Protein AF-A0A7K2Q9E9-F1 (afdb_monomer_lite)

Structure (mmCIF, N/CA/C/O backbone):
data_AF-A0A7K2Q9E9-F1
#
_entry.id   AF-A0A7K2Q9E9-F1
#
loop_
_atom_site.group_PDB
_atom_site.id
_atom_site.type_symbol
_atom_site.label_atom_id
_atom_site.label_alt_id
_atom_site.label_comp_id
_atom_site.label_asym_id
_atom_site.label_entity_id
_atom_site.label_seq_id
_atom_site.pdbx_PDB_ins_code
_atom_site.Cartn_x
_atom_site.Cartn_y
_atom_site.Cartn_z
_atom_site.occupancy
_atom_site.B_iso_or_equiv
_atom_site.auth_seq_id
_atom_site.auth_comp_id
_atom_site.auth_asym_id
_atom_site.auth_atom_id
_atom_site.pdbx_PDB_model_num
ATOM 1 N N . MET A 1 1 ? 89.397 -28.569 -32.540 1.00 44.81 1 MET A N 1
ATOM 2 C CA . MET A 1 1 ? 88.137 -28.263 -33.259 1.00 44.81 1 MET A CA 1
ATOM 3 C C . MET A 1 1 ? 86.990 -28.626 -32.315 1.00 44.81 1 MET A C 1
ATOM 5 O O . MET A 1 1 ? 86.752 -29.803 -32.129 1.00 44.81 1 MET A O 1
ATOM 9 N N . ARG A 1 2 ? 86.557 -27.768 -31.380 1.00 40.59 2 ARG A N 1
ATOM 10 C CA . ARG A 1 2 ? 85.571 -26.664 -31.496 1.00 40.59 2 ARG A CA 1
ATOM 11 C C . ARG A 1 2 ? 84.285 -27.026 -32.270 1.00 40.59 2 ARG A C 1
ATOM 13 O O . ARG A 1 2 ? 84.268 -26.894 -33.481 1.00 40.59 2 ARG A O 1
ATOM 20 N N . GLY A 1 3 ? 83.272 -27.465 -31.508 1.00 40.75 3 GLY A N 1
ATOM 21 C CA . GLY A 1 3 ? 81.881 -26.973 -31.436 1.00 40.75 3 GLY A CA 1
ATOM 22 C C . GLY A 1 3 ? 80.995 -26.905 -32.685 1.00 40.75 3 GLY A C 1
ATOM 23 O O . GLY A 1 3 ? 81.291 -26.163 -33.610 1.00 40.75 3 GLY A O 1
ATOM 24 N N . THR A 1 4 ? 79.824 -27.548 -32.617 1.00 52.16 4 THR A N 1
ATOM 25 C CA . THR A 1 4 ? 78.494 -26.895 -32.705 1.00 52.16 4 THR A CA 1
ATOM 26 C C . THR A 1 4 ? 77.374 -27.913 -32.399 1.00 52.16 4 THR A C 1
ATOM 28 O O . THR A 1 4 ? 77.350 -28.979 -33.009 1.00 52.16 4 THR A O 1
ATOM 31 N N . PRO A 1 5 ? 76.447 -27.622 -31.465 1.00 51.19 5 PRO A N 1
ATOM 32 C CA . PRO A 1 5 ? 75.166 -28.312 -31.347 1.00 51.19 5 PRO A CA 1
ATOM 33 C C . PRO A 1 5 ? 74.139 -27.692 -32.309 1.00 51.19 5 PRO A C 1
ATOM 35 O O . PRO A 1 5 ? 74.105 -26.475 -32.497 1.00 51.19 5 PRO A O 1
ATOM 38 N N . GLY A 1 6 ? 73.310 -28.539 -32.924 1.00 45.56 6 GLY A N 1
ATOM 39 C CA . GLY A 1 6 ? 72.207 -28.123 -33.790 1.00 45.56 6 GLY A CA 1
ATOM 40 C C . GLY A 1 6 ? 71.171 -27.298 -33.024 1.00 45.56 6 GLY A C 1
ATOM 41 O O . GLY A 1 6 ? 70.767 -27.667 -31.925 1.00 45.56 6 GLY A O 1
ATOM 42 N N . SER A 1 7 ? 70.781 -26.164 -33.607 1.00 51.31 7 SER A N 1
ATOM 43 C CA . SER A 1 7 ? 69.784 -25.235 -33.071 1.00 51.31 7 SER A CA 1
ATOM 44 C C . SER A 1 7 ? 68.373 -25.826 -33.115 1.00 51.31 7 SER A C 1
ATOM 46 O O . SER A 1 7 ? 67.889 -26.216 -34.176 1.00 51.31 7 SER A O 1
ATOM 48 N N . GLU A 1 8 ? 67.712 -25.839 -31.961 1.00 53.09 8 GLU A N 1
ATOM 49 C CA . GLU A 1 8 ? 66.264 -25.999 -31.807 1.00 53.09 8 GLU A CA 1
ATOM 50 C C . GLU A 1 8 ? 65.562 -24.721 -32.319 1.00 53.09 8 GLU A C 1
ATOM 52 O O . GLU A 1 8 ? 66.052 -23.616 -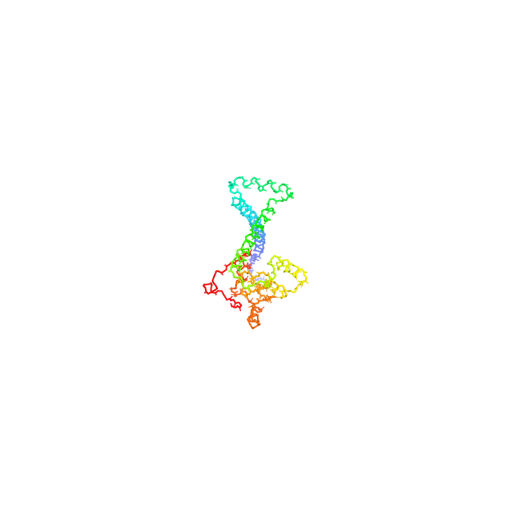32.054 1.00 53.09 8 GLU A O 1
ATOM 57 N N . PRO A 1 9 ? 64.450 -24.811 -33.073 1.00 58.22 9 PRO A N 1
ATOM 58 C CA . PRO A 1 9 ? 63.719 -23.625 -33.503 1.00 58.22 9 PRO A CA 1
ATOM 59 C C . PRO A 1 9 ? 63.056 -22.933 -32.296 1.00 58.22 9 PRO A C 1
ATOM 61 O O . PRO A 1 9 ? 62.617 -23.608 -31.360 1.00 58.22 9 PRO A O 1
ATOM 64 N N . PRO A 1 10 ? 62.934 -21.593 -32.294 1.00 51.50 10 PRO A N 1
ATOM 65 C CA . PRO A 1 10 ? 62.253 -20.889 -31.220 1.00 51.50 10 PRO A CA 1
ATOM 66 C C . PRO A 1 10 ? 60.770 -21.265 -31.220 1.00 51.50 10 PRO A C 1
ATOM 68 O O . PRO A 1 10 ? 60.072 -21.111 -32.224 1.00 51.50 10 PRO A O 1
ATOM 71 N N . ARG A 1 11 ? 60.269 -21.721 -30.068 1.00 50.94 11 ARG A N 1
ATOM 72 C CA . ARG A 1 11 ? 58.829 -21.774 -29.815 1.00 50.94 11 ARG A CA 1
ATOM 73 C C . ARG A 1 11 ? 58.306 -20.344 -29.890 1.00 50.94 11 ARG A C 1
ATOM 75 O O . ARG A 1 11 ? 58.610 -19.522 -29.028 1.00 50.94 11 ARG A O 1
ATOM 82 N N . THR A 1 12 ? 57.541 -20.041 -30.930 1.00 48.88 12 THR A N 1
ATOM 83 C CA . THR A 1 12 ? 56.730 -18.829 -30.990 1.00 48.88 12 THR A CA 1
ATOM 84 C C . THR A 1 12 ? 55.701 -18.906 -29.866 1.00 48.88 12 THR A C 1
ATOM 86 O O . THR A 1 12 ? 54.676 -19.572 -29.991 1.00 48.88 12 THR A O 1
ATOM 89 N N . SER A 1 13 ? 55.980 -18.240 -28.748 1.00 56.94 13 SER A N 1
ATOM 90 C CA . SER A 1 13 ? 54.958 -17.889 -27.768 1.00 56.94 13 SER A CA 1
ATOM 91 C C . SER A 1 13 ? 54.007 -16.895 -28.431 1.00 56.94 13 SER A C 1
ATOM 93 O O . SER A 1 13 ? 54.300 -15.704 -28.512 1.00 56.94 13 SER A O 1
ATOM 95 N N . ALA A 1 14 ? 52.891 -17.390 -28.965 1.00 52.91 14 ALA A N 1
ATOM 96 C CA . ALA A 1 14 ? 51.769 -16.543 -29.343 1.00 52.91 14 ALA A CA 1
ATOM 97 C C . ALA A 1 14 ? 51.165 -15.915 -28.067 1.00 52.91 14 ALA A C 1
ATOM 99 O O . ALA A 1 14 ? 51.086 -16.593 -27.038 1.00 52.91 14 ALA A O 1
ATOM 100 N N . PRO A 1 15 ? 50.774 -14.631 -28.094 1.00 49.03 15 PRO A N 1
ATOM 101 C CA . PRO A 1 15 ? 50.322 -13.916 -26.909 1.00 49.03 15 PRO A CA 1
ATOM 102 C C . PRO A 1 15 ? 48.985 -14.485 -26.425 1.00 49.03 15 PRO A C 1
ATOM 104 O O . PRO A 1 15 ? 47.971 -14.418 -27.115 1.00 49.03 15 PRO A O 1
ATOM 107 N N . VAL A 1 16 ? 48.988 -15.042 -25.217 1.00 52.69 16 VAL A N 1
ATOM 108 C CA . VAL A 1 16 ? 47.781 -15.446 -24.495 1.00 52.69 16 VAL A CA 1
ATOM 109 C C . VAL A 1 16 ? 47.204 -14.204 -23.804 1.00 52.69 16 VAL A C 1
ATOM 111 O O . VAL A 1 16 ? 47.808 -13.648 -22.893 1.00 52.69 16 VAL A O 1
ATOM 114 N N . THR A 1 17 ? 46.024 -13.792 -24.274 1.00 55.12 17 THR A N 1
ATOM 115 C CA . THR A 1 17 ? 44.940 -13.172 -23.489 1.00 55.12 17 THR A CA 1
ATOM 116 C C . THR A 1 17 ? 45.196 -11.798 -22.854 1.00 55.12 17 THR A C 1
ATOM 118 O O . THR A 1 17 ? 45.220 -11.649 -21.638 1.00 55.12 17 THR A O 1
ATOM 121 N N . THR A 1 18 ? 45.242 -10.746 -23.673 1.00 50.41 18 THR A N 1
ATOM 122 C CA . THR A 1 18 ? 44.902 -9.369 -23.238 1.00 50.41 18 THR A CA 1
ATOM 123 C C . THR A 1 18 ? 43.648 -8.811 -23.921 1.00 50.41 18 THR A C 1
ATOM 125 O O . THR A 1 18 ? 43.046 -7.871 -23.409 1.00 50.41 18 THR A O 1
ATOM 128 N N . ALA A 1 19 ? 43.192 -9.424 -25.022 1.00 51.34 19 ALA A N 1
ATOM 129 C CA . ALA A 1 19 ? 41.977 -9.024 -25.742 1.00 51.34 19 ALA A CA 1
ATOM 130 C C . ALA A 1 19 ? 40.688 -9.210 -24.912 1.00 51.34 19 ALA A C 1
ATOM 132 O O . ALA A 1 19 ? 39.808 -8.353 -24.938 1.00 51.34 19 ALA A O 1
ATOM 133 N N . SER A 1 20 ? 40.619 -10.268 -24.095 1.00 61.16 20 SER A N 1
ATOM 134 C CA . SER A 1 20 ? 39.430 -10.604 -23.296 1.00 61.16 20 SER A CA 1
ATOM 135 C C . SER A 1 20 ? 39.061 -9.520 -22.274 1.00 61.16 20 SER A C 1
ATOM 137 O O . SER A 1 20 ? 37.886 -9.205 -22.120 1.00 61.16 20 SER A O 1
ATOM 139 N N . SER A 1 21 ? 40.038 -8.883 -21.622 1.00 61.97 21 SER A N 1
ATOM 140 C CA . SER A 1 21 ? 39.756 -7.834 -20.631 1.00 61.97 21 SER A CA 1
ATOM 141 C C . SER A 1 21 ? 39.212 -6.548 -21.268 1.00 61.97 21 SER A C 1
ATOM 143 O O . SER A 1 21 ? 38.400 -5.856 -20.656 1.00 61.97 21 SER A O 1
ATOM 145 N N . GLY A 1 22 ? 39.624 -6.235 -22.503 1.00 71.38 22 GLY A N 1
ATOM 146 C CA . GLY A 1 22 ? 39.114 -5.090 -23.265 1.00 71.38 22 GLY A CA 1
ATOM 147 C C . GLY A 1 22 ? 37.697 -5.317 -23.797 1.00 71.38 22 GLY A C 1
ATOM 148 O O . GLY A 1 22 ? 36.851 -4.432 -23.689 1.00 71.38 22 GLY A O 1
ATOM 149 N N . GLU A 1 23 ? 37.408 -6.520 -24.298 1.00 74.12 23 GLU A N 1
ATOM 150 C CA . GLU A 1 23 ? 36.063 -6.927 -24.733 1.00 74.12 23 GLU A CA 1
ATOM 151 C C . GLU A 1 23 ? 35.067 -6.942 -23.565 1.00 74.12 23 GLU A C 1
ATOM 153 O O . GLU A 1 23 ? 33.956 -6.424 -23.686 1.00 74.12 23 GLU A O 1
ATOM 158 N N . VAL A 1 24 ? 35.490 -7.450 -22.401 1.00 80.19 24 VAL A N 1
ATOM 159 C CA . VAL A 1 24 ? 34.695 -7.414 -21.164 1.00 80.19 24 VAL A CA 1
ATOM 160 C C . VAL A 1 24 ? 34.451 -5.972 -20.702 1.00 80.19 24 VAL A C 1
ATOM 162 O O . VAL A 1 24 ? 33.340 -5.653 -20.285 1.00 80.19 24 VAL A O 1
ATOM 165 N N . GLY A 1 25 ? 35.435 -5.074 -20.831 1.00 83.69 25 GLY A N 1
ATOM 166 C CA . GLY A 1 25 ? 35.275 -3.651 -20.508 1.00 83.69 25 GLY A CA 1
ATOM 167 C C . GLY A 1 25 ? 34.282 -2.917 -21.420 1.00 83.69 25 GLY A C 1
ATOM 168 O O . GLY A 1 25 ? 33.454 -2.143 -20.938 1.00 83.69 25 GLY A O 1
ATOM 169 N N . LEU A 1 26 ? 34.306 -3.194 -22.727 1.00 88.81 26 LEU A N 1
ATOM 170 C CA . LEU A 1 26 ? 33.348 -2.631 -23.689 1.00 88.81 26 LEU A CA 1
ATOM 171 C C . LEU A 1 26 ? 31.929 -3.167 -23.469 1.00 88.81 26 LEU A C 1
ATOM 173 O O . LEU A 1 26 ? 30.958 -2.408 -23.561 1.00 88.81 26 LEU A O 1
ATOM 177 N N . LEU A 1 27 ? 31.800 -4.457 -23.142 1.00 86.44 27 LEU A N 1
ATOM 178 C CA . LEU A 1 27 ? 30.515 -5.051 -22.792 1.00 86.44 27 LEU A CA 1
ATOM 179 C C . LEU A 1 27 ? 29.969 -4.455 -21.492 1.00 86.44 27 LEU A C 1
ATOM 181 O O . LEU A 1 27 ? 28.806 -4.070 -21.463 1.00 86.44 27 LEU A O 1
ATOM 185 N N . ALA A 1 28 ? 30.796 -4.306 -20.453 1.00 85.44 28 ALA A N 1
ATOM 186 C CA . ALA A 1 28 ? 30.393 -3.680 -19.194 1.00 85.44 28 ALA A CA 1
ATOM 187 C C . ALA A 1 28 ? 29.904 -2.236 -19.402 1.00 85.44 28 ALA A C 1
ATOM 189 O O . ALA A 1 28 ? 28.835 -1.876 -18.913 1.00 85.44 28 ALA A O 1
ATOM 190 N N . ALA A 1 29 ? 30.619 -1.438 -20.202 1.00 87.81 29 ALA A N 1
ATOM 191 C CA . ALA A 1 29 ? 30.196 -0.080 -20.553 1.00 87.81 29 ALA A CA 1
ATOM 192 C C . ALA A 1 29 ? 28.878 -0.061 -21.350 1.00 87.81 29 ALA A C 1
ATOM 194 O O . ALA A 1 29 ? 28.027 0.805 -21.145 1.00 87.81 29 ALA A O 1
ATOM 195 N N . THR A 1 30 ? 28.685 -1.034 -22.244 1.00 91.81 30 THR A N 1
ATOM 196 C CA . THR A 1 30 ? 27.447 -1.173 -23.023 1.00 91.81 30 THR A CA 1
ATOM 197 C C . THR A 1 30 ? 26.271 -1.589 -22.142 1.00 91.81 30 THR A C 1
ATOM 199 O O . THR A 1 30 ? 25.187 -1.029 -22.279 1.00 91.81 30 THR A O 1
ATOM 202 N N . VAL A 1 31 ? 26.477 -2.537 -21.224 1.00 94.81 31 VAL A N 1
ATOM 203 C CA . VAL A 1 31 ? 25.462 -2.976 -20.258 1.00 94.81 31 VAL A CA 1
ATOM 204 C C . VAL A 1 31 ? 25.060 -1.822 -19.350 1.00 94.81 31 VAL A C 1
ATOM 206 O O . VAL A 1 31 ? 23.869 -1.619 -19.153 1.00 94.81 31 VAL A O 1
ATOM 209 N N . GLU A 1 32 ? 26.014 -1.037 -18.849 1.00 87.25 32 GLU A N 1
ATOM 210 C CA . GLU A 1 32 ? 25.706 0.111 -17.992 1.00 87.25 32 GLU A CA 1
ATOM 211 C C . GLU A 1 32 ? 24.864 1.159 -18.729 1.00 87.25 32 GLU A C 1
ATOM 213 O O . GLU A 1 32 ? 23.848 1.625 -18.214 1.00 87.25 32 GLU A O 1
ATOM 218 N N . ARG A 1 33 ? 25.209 1.454 -19.989 1.00 92.25 33 ARG A N 1
ATOM 219 C CA . ARG A 1 33 ? 24.389 2.323 -20.839 1.00 92.25 33 ARG A CA 1
ATOM 220 C C . ARG A 1 33 ? 22.978 1.761 -21.035 1.00 92.25 33 ARG A C 1
ATOM 222 O O . ARG A 1 33 ? 22.015 2.495 -20.852 1.00 92.25 33 ARG A O 1
ATOM 229 N N . LEU A 1 34 ? 22.846 0.476 -21.368 1.00 93.75 34 LEU A N 1
ATOM 230 C CA . LEU A 1 34 ? 21.537 -0.157 -21.564 1.00 93.75 34 LEU A CA 1
ATOM 231 C C . LEU A 1 34 ? 20.706 -0.187 -20.276 1.00 93.75 34 LEU A C 1
ATOM 233 O O . LEU A 1 34 ? 19.494 -0.007 -20.335 1.00 93.75 34 LEU A O 1
ATOM 237 N N . ARG A 1 35 ? 21.331 -0.384 -19.106 1.00 82.00 35 ARG A N 1
ATOM 238 C CA . ARG A 1 35 ? 20.635 -0.293 -17.812 1.00 82.00 35 ARG A CA 1
ATOM 239 C C . ARG A 1 35 ? 20.102 1.113 -17.575 1.00 82.00 35 ARG A C 1
ATOM 241 O O . ARG A 1 35 ? 18.963 1.247 -17.142 1.00 82.00 35 ARG A O 1
ATOM 248 N N . LYS A 1 36 ? 20.898 2.138 -17.887 1.00 86.69 36 LYS A N 1
ATOM 249 C CA . LYS A 1 36 ? 20.470 3.535 -17.787 1.00 86.69 36 LYS A CA 1
ATOM 250 C C . LYS A 1 36 ? 19.301 3.837 -18.730 1.00 86.69 36 LYS A C 1
ATOM 252 O O . LYS A 1 36 ? 18.290 4.358 -18.280 1.00 86.69 36 LYS A O 1
ATOM 257 N N . GLU A 1 37 ? 19.405 3.450 -19.999 1.00 90.94 37 GLU A N 1
ATOM 258 C CA . GLU A 1 37 ? 18.332 3.635 -20.989 1.00 90.94 37 GLU A CA 1
ATOM 259 C C . GLU A 1 37 ? 17.045 2.895 -20.585 1.00 90.94 37 GLU A C 1
ATOM 261 O O . GLU A 1 37 ? 15.945 3.428 -20.727 1.00 90.94 37 GLU A O 1
ATOM 266 N N . ALA A 1 38 ? 17.168 1.683 -20.032 1.00 87.56 38 ALA A N 1
ATOM 267 C CA . ALA A 1 38 ? 16.028 0.923 -19.528 1.00 87.56 38 ALA A CA 1
ATOM 268 C C . ALA A 1 38 ? 15.361 1.604 -18.323 1.00 87.56 38 ALA A C 1
ATOM 270 O O . ALA A 1 38 ? 14.134 1.623 -18.243 1.00 87.56 38 ALA A O 1
ATOM 271 N N . LEU A 1 39 ? 16.148 2.182 -17.409 1.00 76.94 39 LEU A N 1
ATOM 272 C CA . LEU A 1 39 ? 15.621 2.914 -16.258 1.00 76.94 39 LEU A CA 1
ATOM 273 C C . LEU A 1 39 ? 14.865 4.174 -16.701 1.00 76.94 39 LEU A C 1
ATOM 275 O O . LEU A 1 39 ? 13.730 4.375 -16.285 1.00 76.94 39 LEU A O 1
ATOM 279 N N . GLU A 1 40 ? 15.442 4.962 -17.609 1.00 84.31 40 GLU A N 1
ATOM 280 C CA . GLU A 1 40 ? 14.797 6.162 -18.163 1.00 84.31 40 GLU A CA 1
ATOM 281 C C . GLU A 1 40 ? 13.485 5.818 -18.893 1.00 84.31 40 GLU A C 1
ATOM 283 O O . GLU A 1 40 ? 12.469 6.503 -18.745 1.00 84.31 40 GLU A O 1
ATOM 288 N N . ALA A 1 41 ? 13.475 4.723 -19.661 1.00 81.94 41 ALA A N 1
ATOM 289 C CA . ALA A 1 41 ? 12.273 4.247 -20.338 1.00 81.94 41 ALA A CA 1
ATOM 290 C C . ALA A 1 41 ? 11.187 3.793 -19.349 1.00 81.94 41 ALA A C 1
ATOM 292 O O . ALA A 1 41 ? 10.004 4.060 -19.586 1.00 81.94 41 ALA A O 1
ATOM 293 N N . GLN A 1 42 ? 11.584 3.137 -18.254 1.00 68.00 42 GLN A N 1
ATOM 294 C CA . GLN A 1 42 ? 10.673 2.694 -17.203 1.00 68.00 42 GLN A CA 1
ATOM 295 C C . GLN A 1 42 ? 10.061 3.888 -16.465 1.00 68.00 42 GLN A C 1
ATOM 297 O O . GLN A 1 42 ? 8.841 3.975 -16.375 1.00 68.00 42 GLN A O 1
ATOM 302 N N . GLU A 1 43 ? 10.874 4.857 -16.038 1.00 75.06 43 GLU A N 1
ATOM 303 C CA . GLU A 1 43 ? 10.397 6.079 -15.375 1.00 75.06 43 GLU A CA 1
ATOM 304 C C . GLU A 1 43 ? 9.398 6.847 -16.257 1.00 75.06 43 GLU A C 1
ATOM 306 O O . GLU A 1 43 ? 8.347 7.297 -15.794 1.00 75.06 43 GLU A O 1
ATOM 311 N N . ALA A 1 44 ? 9.670 6.937 -17.563 1.00 80.12 44 ALA A N 1
ATOM 312 C CA . ALA A 1 44 ? 8.753 7.557 -18.515 1.00 80.12 44 ALA A CA 1
ATOM 313 C C . ALA A 1 44 ? 7.449 6.757 -18.705 1.00 80.12 44 ALA A C 1
ATOM 315 O O . ALA A 1 44 ? 6.388 7.340 -18.951 1.00 80.12 44 ALA A O 1
ATOM 316 N N . ALA A 1 45 ? 7.503 5.424 -18.649 1.00 77.31 45 ALA A N 1
ATOM 317 C CA . ALA A 1 45 ? 6.319 4.569 -18.715 1.00 77.31 45 ALA A CA 1
ATOM 318 C C . ALA A 1 45 ? 5.455 4.704 -17.453 1.00 77.31 45 ALA A C 1
ATOM 320 O O . ALA A 1 45 ? 4.250 4.935 -17.578 1.00 77.31 45 ALA A O 1
ATOM 321 N N . ASP A 1 46 ? 6.073 4.665 -16.275 1.00 69.62 46 ASP A N 1
ATOM 322 C CA . ASP A 1 46 ? 5.400 4.811 -14.982 1.00 69.62 46 ASP A CA 1
ATOM 323 C C . ASP A 1 46 ? 4.737 6.188 -14.863 1.00 69.62 46 ASP A C 1
ATOM 325 O O . ASP A 1 46 ? 3.559 6.294 -14.514 1.00 69.62 46 ASP A O 1
ATOM 329 N N . GLY A 1 47 ? 5.439 7.252 -15.271 1.00 79.81 47 GLY A N 1
ATOM 330 C CA . GLY A 1 47 ? 4.875 8.602 -15.308 1.00 79.81 47 GLY A CA 1
ATOM 331 C C . GLY A 1 47 ? 3.633 8.707 -16.200 1.00 79.81 47 GLY A C 1
ATOM 332 O O . GLY A 1 47 ? 2.639 9.330 -15.821 1.00 79.81 47 GLY A O 1
ATOM 333 N N . ARG A 1 48 ? 3.636 8.054 -17.370 1.00 89.38 48 ARG A N 1
ATOM 334 C CA . ARG A 1 48 ? 2.451 7.999 -18.244 1.00 89.38 48 ARG A CA 1
ATOM 335 C C . ARG A 1 48 ? 1.307 7.219 -17.605 1.00 89.38 48 ARG A C 1
ATOM 337 O O . ARG A 1 48 ? 0.172 7.680 -17.674 1.00 89.38 48 ARG A O 1
ATOM 344 N N . ALA A 1 49 ? 1.589 6.085 -16.968 1.00 88.81 49 ALA A N 1
ATOM 345 C CA . ALA A 1 49 ? 0.569 5.281 -16.300 1.00 88.81 49 ALA A CA 1
ATOM 346 C C . ALA A 1 49 ? -0.146 6.069 -15.189 1.00 88.81 49 ALA A C 1
ATOM 348 O O . ALA A 1 49 ? -1.375 6.049 -15.114 1.00 88.81 49 ALA A O 1
ATOM 349 N N . LEU A 1 50 ? 0.601 6.835 -14.387 1.00 82.50 50 LEU A N 1
ATOM 350 C CA . LEU A 1 50 ? 0.038 7.700 -13.345 1.00 82.50 50 LEU A CA 1
ATOM 351 C C . LEU A 1 50 ? -0.866 8.796 -13.926 1.00 82.50 50 LEU A C 1
ATOM 353 O O . LEU A 1 50 ? -1.956 9.045 -13.411 1.00 82.50 50 LEU A O 1
ATOM 357 N N . ILE A 1 51 ? -0.460 9.417 -15.035 1.00 92.50 51 ILE A N 1
ATOM 358 C CA . ILE A 1 51 ? -1.285 10.420 -15.722 1.00 92.50 51 ILE A CA 1
ATOM 359 C C . ILE A 1 51 ? -2.575 9.786 -16.269 1.00 92.50 51 ILE A C 1
ATOM 361 O O . ILE A 1 51 ? -3.654 10.361 -16.117 1.00 92.50 51 ILE A O 1
ATOM 365 N N . GLU A 1 52 ? -2.501 8.597 -16.874 1.00 96.12 52 GLU A N 1
ATOM 366 C CA . GLU A 1 52 ? -3.685 7.876 -17.362 1.00 96.12 52 GLU A CA 1
ATOM 367 C C . GLU A 1 52 ? -4.648 7.497 -16.229 1.00 96.12 52 GLU A C 1
ATOM 369 O O . GLU A 1 52 ? -5.860 7.684 -16.369 1.00 96.12 52 GLU A O 1
ATOM 374 N N . LEU A 1 53 ? -4.126 7.049 -15.085 1.00 92.12 53 LEU A N 1
ATOM 375 C CA . LEU A 1 53 ? -4.935 6.729 -13.911 1.00 92.12 53 LEU A CA 1
ATOM 376 C C . LEU A 1 53 ? -5.658 7.966 -13.362 1.00 92.12 53 LEU A C 1
ATOM 378 O O . LEU A 1 53 ? -6.868 7.923 -13.135 1.00 92.12 53 LEU A O 1
ATOM 382 N N . ALA A 1 54 ? -4.952 9.091 -13.212 1.00 89.62 54 ALA A N 1
ATOM 383 C CA . ALA A 1 54 ? -5.553 10.342 -12.752 1.00 89.62 54 ALA A CA 1
ATOM 384 C C . ALA A 1 54 ? -6.670 10.827 -13.691 1.00 89.62 54 ALA A C 1
ATOM 386 O O . ALA A 1 54 ? -7.734 11.246 -13.231 1.00 89.62 54 ALA A O 1
ATOM 387 N N . LYS A 1 55 ? -6.487 10.711 -15.014 1.00 93.44 55 LYS A N 1
ATOM 388 C CA . LYS A 1 55 ? -7.567 10.992 -15.974 1.00 93.44 55 LYS A CA 1
ATOM 389 C C . LYS A 1 55 ? -8.758 10.053 -15.785 1.00 93.44 55 LYS A C 1
ATOM 391 O O . LYS A 1 55 ? -9.888 10.526 -15.841 1.00 93.44 55 LYS A O 1
ATOM 396 N N . GLY A 1 56 ? -8.529 8.759 -15.550 1.00 93.62 56 GLY A N 1
ATOM 397 C CA . GLY A 1 56 ? -9.592 7.791 -15.259 1.00 93.62 56 GLY A CA 1
ATOM 398 C C . GLY A 1 56 ? -10.411 8.168 -14.021 1.00 93.62 56 GLY A C 1
ATOM 399 O O . GLY A 1 56 ? -11.641 8.143 -14.059 1.00 93.62 56 GLY A O 1
ATOM 400 N N . ILE A 1 57 ? -9.741 8.620 -12.958 1.00 91.44 57 ILE A N 1
ATOM 401 C CA . ILE A 1 57 ? -10.390 9.143 -11.745 1.00 91.44 57 ILE A CA 1
ATOM 402 C C . ILE A 1 57 ? -11.245 10.376 -12.070 1.00 91.44 57 ILE A C 1
ATOM 404 O O . ILE A 1 57 ? -12.393 10.458 -11.635 1.00 91.44 57 ILE A O 1
ATOM 408 N N . LEU A 1 58 ? -10.724 11.325 -12.857 1.00 92.62 58 LEU A N 1
ATOM 409 C CA . LEU A 1 58 ? -11.476 12.519 -13.263 1.00 92.62 58 LEU A CA 1
ATOM 410 C C . LEU A 1 58 ? -12.697 12.176 -14.126 1.00 92.62 58 LEU A C 1
ATOM 412 O O . LEU A 1 58 ? -13.757 12.760 -13.917 1.00 92.62 58 LEU A O 1
ATOM 416 N N . VAL A 1 59 ? -12.576 11.210 -15.043 1.00 95.94 59 VAL A N 1
ATOM 417 C CA . VAL A 1 59 ? -13.706 10.683 -15.829 1.00 95.94 59 VAL A CA 1
ATOM 418 C C . VAL A 1 59 ? -14.791 10.136 -14.901 1.00 95.94 59 VAL A C 1
ATOM 420 O O . VAL A 1 59 ? -15.950 10.525 -15.025 1.00 95.94 59 VAL A O 1
ATOM 423 N N . GLY A 1 60 ? -14.419 9.287 -13.938 1.00 91.44 60 GLY A N 1
ATOM 424 C CA . GLY A 1 60 ? -15.368 8.706 -12.986 1.00 91.44 60 GLY A CA 1
ATOM 425 C C . GLY A 1 60 ? -16.047 9.748 -12.093 1.00 91.44 60 GLY A C 1
ATOM 426 O O . GLY A 1 60 ? -17.244 9.657 -11.844 1.00 91.44 60 GLY A O 1
ATOM 427 N N . ARG A 1 61 ? -15.304 10.768 -11.642 1.00 89.62 61 ARG A N 1
ATOM 428 C CA . ARG A 1 61 ? -15.812 11.808 -10.729 1.00 89.62 61 ARG A CA 1
ATOM 429 C C . ARG A 1 61 ? -16.664 12.870 -11.412 1.00 89.62 61 ARG A C 1
ATOM 431 O O . ARG A 1 61 ? -17.644 13.326 -10.833 1.00 89.62 61 ARG A O 1
ATOM 438 N N . LEU A 1 62 ? -16.260 13.309 -12.602 1.00 89.94 62 LEU A N 1
ATOM 439 C CA . LEU A 1 62 ? -16.896 14.422 -13.310 1.00 89.94 62 LEU A CA 1
ATOM 440 C C . LEU A 1 62 ? -17.912 13.949 -14.357 1.00 89.94 62 LEU A C 1
ATOM 442 O O . LEU A 1 62 ? -18.609 14.778 -14.937 1.00 89.94 62 LEU A O 1
ATOM 446 N N . GLY A 1 63 ? -17.980 12.640 -14.631 1.00 88.94 63 GLY A N 1
ATOM 447 C CA . GLY A 1 63 ? -18.836 12.075 -15.677 1.00 88.94 63 GLY A CA 1
ATOM 448 C C . GLY A 1 63 ? -18.466 12.555 -17.085 1.00 88.94 63 GLY A C 1
ATOM 449 O O . GLY A 1 63 ? -19.313 12.557 -17.976 1.00 88.94 63 GLY A O 1
ATOM 450 N N . CYS A 1 64 ? -17.225 13.010 -17.283 1.00 92.12 64 CYS A N 1
ATOM 451 C CA . CYS A 1 64 ? -16.760 13.606 -18.533 1.00 92.12 64 CYS A CA 1
ATOM 452 C C . CYS A 1 64 ? -16.007 12.599 -19.415 1.00 92.12 64 CYS A C 1
ATOM 454 O O . CYS A 1 64 ? -15.609 11.521 -18.977 1.00 92.12 64 CYS A O 1
ATOM 456 N N . GLY A 1 65 ? -15.794 12.946 -20.687 1.00 94.12 65 GLY A N 1
ATOM 457 C CA . GLY A 1 65 ? -15.028 12.098 -21.605 1.00 94.12 65 GLY A CA 1
ATOM 458 C C . GLY A 1 65 ? -13.506 12.152 -21.352 1.00 94.12 65 GLY A C 1
ATOM 459 O O . GLY A 1 65 ? -13.001 13.166 -20.866 1.00 94.12 65 GLY A O 1
ATOM 460 N N . PRO A 1 66 ? -12.719 11.140 -21.778 1.00 90.69 66 PRO A N 1
ATOM 461 C CA . PRO A 1 66 ? -11.266 11.092 -21.547 1.00 90.69 66 PRO A CA 1
ATOM 462 C C . PRO A 1 66 ? -10.488 12.303 -22.089 1.00 90.69 66 PRO A C 1
ATOM 464 O O . PRO A 1 66 ? -9.531 12.773 -21.472 1.00 90.69 66 PRO A O 1
ATOM 467 N N . GLY A 1 67 ? -10.909 12.842 -23.239 1.00 94.38 67 GLY A N 1
ATOM 468 C CA . GLY A 1 67 ? -10.299 14.041 -23.821 1.00 94.38 67 GLY A CA 1
ATOM 469 C C . GLY A 1 67 ? -10.587 15.314 -23.020 1.00 94.38 67 GLY A C 1
ATOM 470 O O . GLY A 1 67 ? -9.766 16.228 -23.000 1.00 94.38 67 GLY A O 1
ATOM 471 N N . GLU A 1 68 ? -11.730 15.378 -22.339 1.00 93.31 68 GLU A N 1
ATOM 472 C CA . GLU A 1 68 ? -12.078 16.483 -21.447 1.00 93.31 68 GLU A CA 1
ATOM 473 C C . GLU A 1 68 ? -11.325 16.382 -20.121 1.00 93.31 68 GLU A C 1
ATOM 475 O O . GLU A 1 68 ? -10.720 17.367 -19.703 1.00 93.31 68 GLU A O 1
ATOM 480 N N . ALA A 1 69 ? -11.239 15.182 -19.540 1.00 94.06 69 ALA A N 1
ATOM 481 C CA . ALA A 1 69 ? -10.405 14.914 -18.371 1.00 94.06 69 ALA A CA 1
ATOM 482 C C . ALA A 1 69 ? -8.935 15.305 -18.608 1.00 94.06 69 ALA A C 1
ATOM 484 O O . ALA A 1 69 ? -8.318 15.932 -17.751 1.00 94.06 69 ALA A O 1
ATOM 485 N N . SER A 1 70 ? -8.389 15.022 -19.797 1.00 94.38 70 SER A N 1
ATOM 486 C CA . SER A 1 70 ? -7.028 15.436 -20.162 1.00 94.38 70 SER A CA 1
ATOM 487 C C . SER A 1 70 ? -6.851 16.958 -20.178 1.00 94.38 70 SER A C 1
ATOM 489 O O . SER A 1 70 ? -5.845 17.459 -19.679 1.00 94.38 70 SER A O 1
ATOM 491 N N . ARG A 1 71 ? -7.810 17.702 -20.750 1.00 96.00 71 ARG A N 1
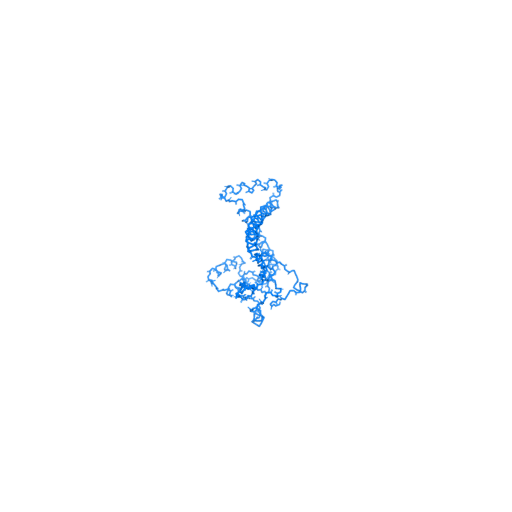ATOM 492 C CA . ARG A 1 71 ? -7.767 19.175 -20.769 1.00 96.00 71 ARG A CA 1
ATOM 493 C C . ARG A 1 71 ? -7.909 19.754 -19.367 1.00 96.00 71 ARG A C 1
ATOM 495 O O . ARG A 1 71 ? -7.210 20.704 -19.029 1.00 96.00 71 ARG A O 1
ATOM 502 N N . GLN A 1 72 ? -8.788 19.170 -18.559 1.00 94.12 72 GLN A N 1
ATOM 503 C CA . GLN A 1 72 ? -9.014 19.595 -17.184 1.00 94.12 72 GLN A CA 1
ATOM 504 C C . GLN A 1 72 ? -7.769 19.374 -16.321 1.00 94.12 72 GLN A C 1
ATOM 506 O O . GLN A 1 72 ? -7.386 20.275 -15.583 1.00 94.12 72 GLN A O 1
ATOM 511 N N . LEU A 1 73 ? -7.104 18.223 -16.452 1.00 94.75 73 LEU A N 1
ATOM 512 C CA . LEU A 1 73 ? -5.862 17.938 -15.735 1.00 94.75 73 LEU A CA 1
ATOM 513 C C . LEU A 1 73 ? -4.760 18.948 -16.086 1.00 94.75 73 LEU A C 1
ATOM 515 O O . LEU A 1 73 ? -4.131 19.498 -15.188 1.00 94.75 73 LEU A O 1
ATOM 519 N N . ALA A 1 74 ? -4.564 19.239 -17.377 1.00 95.38 74 ALA A N 1
ATOM 520 C CA . ALA A 1 74 ? -3.581 20.228 -17.822 1.00 95.38 74 ALA A CA 1
ATOM 521 C C . ALA A 1 74 ? -3.893 21.635 -17.283 1.00 95.38 74 ALA A C 1
ATOM 523 O O . ALA A 1 74 ? -3.003 22.314 -16.777 1.00 95.38 74 ALA A O 1
ATOM 524 N N . LYS A 1 75 ? -5.167 22.043 -17.328 1.00 95.62 75 LYS A N 1
ATOM 525 C CA . LYS A 1 75 ? -5.620 23.337 -16.808 1.00 95.62 75 LYS A CA 1
ATOM 526 C C . LYS A 1 75 ? -5.403 23.462 -15.299 1.00 95.62 75 LYS A C 1
ATOM 528 O O . LYS A 1 75 ? -4.959 24.503 -14.835 1.00 95.62 75 LYS A O 1
ATOM 533 N N . LEU A 1 76 ? -5.720 22.418 -14.535 1.00 93.44 76 LEU A N 1
ATOM 534 C CA . LEU A 1 76 ? -5.514 22.415 -13.087 1.00 93.44 76 LEU A CA 1
ATOM 535 C C . LEU A 1 76 ? -4.023 22.461 -12.730 1.00 93.44 76 LEU A C 1
ATOM 537 O O . LEU A 1 76 ? -3.660 23.159 -11.791 1.00 93.44 76 LEU A O 1
ATOM 541 N N . ALA A 1 77 ? -3.169 21.767 -13.488 1.00 93.50 77 ALA A N 1
ATOM 542 C CA . ALA A 1 77 ? -1.722 21.772 -13.270 1.00 93.50 77 ALA A CA 1
ATOM 543 C C . ALA A 1 77 ? -1.132 23.170 -13.492 1.00 93.50 77 ALA A C 1
ATOM 545 O O . ALA A 1 77 ? -0.369 23.660 -12.665 1.00 93.50 77 ALA A O 1
ATOM 546 N N . GLU A 1 78 ? -1.561 23.841 -14.564 1.00 95.31 78 GLU A N 1
ATOM 547 C CA . GLU A 1 78 ? -1.190 25.228 -14.853 1.00 95.31 78 GLU A CA 1
ATOM 548 C C . GLU A 1 78 ? -1.677 26.190 -13.760 1.00 95.31 78 GLU A C 1
ATOM 550 O O . GLU A 1 78 ? -0.917 27.025 -13.281 1.00 95.31 78 GLU A O 1
ATOM 555 N N . GLN A 1 79 ? -2.928 26.051 -13.314 1.00 93.94 79 GLN A N 1
ATOM 556 C CA . GLN A 1 79 ? -3.489 26.887 -12.247 1.00 93.94 79 GLN A CA 1
ATOM 557 C C . GLN A 1 79 ? -2.801 26.682 -10.891 1.00 93.94 79 GLN A C 1
ATOM 559 O O . GLN A 1 79 ? -2.761 27.615 -10.090 1.00 93.94 79 GLN A O 1
ATOM 564 N N . ALA A 1 80 ? -2.291 25.478 -10.633 1.00 88.88 80 ALA A N 1
ATOM 565 C CA . ALA A 1 80 ? -1.572 25.121 -9.415 1.00 88.88 80 ALA A CA 1
ATOM 566 C C . ALA A 1 80 ? -0.057 25.387 -9.494 1.00 88.88 80 ALA A C 1
ATOM 568 O O . ALA A 1 80 ? 0.636 25.137 -8.512 1.00 88.88 80 ALA A O 1
ATOM 569 N N . ASP A 1 81 ? 0.455 25.869 -10.636 1.00 93.50 81 ASP A N 1
ATOM 570 C CA . ASP A 1 81 ? 1.892 26.017 -10.921 1.00 93.50 81 ASP A CA 1
ATOM 571 C C . ASP A 1 81 ? 2.698 24.735 -10.617 1.00 93.50 81 ASP A C 1
ATOM 573 O O . ASP A 1 81 ? 3.793 24.757 -10.055 1.00 93.50 81 ASP A O 1
ATOM 577 N N . GLN A 1 82 ? 2.124 23.576 -10.961 1.00 90.75 82 GLN A N 1
ATOM 578 C CA . GLN A 1 82 ? 2.677 22.260 -10.646 1.00 90.75 82 GLN A CA 1
ATOM 579 C C . GLN A 1 82 ? 2.851 21.424 -11.919 1.00 90.75 82 GLN A C 1
ATOM 581 O O . GLN A 1 82 ? 2.005 21.469 -12.817 1.00 90.75 82 GLN A O 1
ATOM 586 N N . PRO A 1 83 ? 3.912 20.599 -12.031 1.00 90.25 83 PRO A N 1
ATOM 587 C CA . PRO A 1 83 ? 4.019 19.651 -13.133 1.00 90.25 83 PRO A CA 1
ATOM 588 C C . PRO A 1 83 ? 2.821 18.689 -13.151 1.00 90.25 83 PRO A C 1
ATOM 590 O O . PRO A 1 83 ? 2.407 18.177 -12.112 1.00 90.25 83 PRO A O 1
ATOM 593 N N . ILE A 1 84 ? 2.320 18.375 -14.352 1.00 92.00 84 ILE A N 1
ATOM 594 C CA . ILE A 1 84 ? 1.152 17.497 -14.573 1.00 92.00 84 ILE A CA 1
ATOM 595 C C . ILE A 1 84 ? 1.290 16.154 -13.845 1.00 92.00 84 ILE A C 1
ATOM 597 O O . ILE A 1 84 ? 0.321 15.672 -13.268 1.00 92.00 84 ILE A O 1
ATOM 601 N N . LEU A 1 85 ? 2.488 15.559 -13.854 1.00 89.31 85 LEU A N 1
ATOM 602 C CA . LEU A 1 85 ? 2.750 14.306 -13.143 1.00 89.31 85 LEU A CA 1
ATOM 603 C C . LEU A 1 85 ? 2.573 14.463 -11.626 1.00 89.31 85 LEU A C 1
ATOM 605 O O . LEU A 1 85 ? 1.982 13.596 -10.992 1.00 89.31 85 LEU A O 1
ATOM 609 N N . GLY A 1 86 ? 3.040 15.576 -11.057 1.00 80.75 86 GLY A N 1
ATOM 610 C CA . GLY A 1 86 ? 2.842 15.876 -9.642 1.00 80.75 86 GLY A CA 1
ATOM 611 C C . GLY A 1 86 ? 1.357 16.001 -9.311 1.00 80.75 86 GLY A C 1
ATOM 612 O O . GLY A 1 86 ? 0.880 15.336 -8.399 1.00 80.75 86 GLY A O 1
ATOM 613 N N . LEU A 1 87 ? 0.610 16.772 -10.109 1.00 91.62 87 LEU A N 1
ATOM 614 C CA . LEU A 1 87 ? -0.826 16.927 -9.887 1.00 91.62 87 LEU A CA 1
ATOM 615 C C . LEU A 1 87 ? -1.582 15.595 -10.050 1.00 91.62 87 LEU A C 1
ATOM 617 O O . LEU A 1 87 ? -2.541 15.331 -9.329 1.00 91.62 87 LEU A O 1
ATOM 621 N N . ALA A 1 88 ? -1.162 14.741 -10.986 1.00 85.81 88 ALA A N 1
ATOM 622 C CA . ALA A 1 88 ? -1.747 13.415 -11.166 1.00 85.81 88 ALA A CA 1
ATOM 623 C C . ALA A 1 88 ? -1.597 12.556 -9.901 1.00 85.81 88 ALA A C 1
ATOM 625 O O . ALA A 1 88 ? -2.569 11.937 -9.469 1.00 85.81 88 ALA A O 1
ATOM 626 N N . VAL A 1 89 ? -0.413 12.565 -9.278 1.00 84.50 89 VAL A N 1
ATOM 627 C CA . VAL A 1 89 ? -0.166 11.872 -8.005 1.00 84.50 89 VAL A CA 1
ATOM 628 C C . VAL A 1 89 ? -1.051 12.433 -6.892 1.00 84.50 89 VAL A C 1
ATOM 630 O O . VAL A 1 89 ? -1.664 11.654 -6.165 1.00 84.50 89 VAL A O 1
ATOM 633 N N . ASP A 1 90 ? -1.199 13.754 -6.794 1.00 78.62 90 ASP A N 1
ATOM 634 C CA . ASP A 1 90 ? -2.050 14.373 -5.770 1.00 78.62 90 ASP A CA 1
ATOM 635 C C . ASP A 1 90 ? -3.528 14.008 -5.940 1.00 78.62 90 ASP A C 1
ATOM 637 O O . ASP A 1 90 ? -4.208 13.702 -4.962 1.00 78.62 90 ASP A O 1
ATOM 641 N N . ILE A 1 91 ? -4.025 13.957 -7.179 1.00 85.38 91 ILE A N 1
ATOM 642 C CA . ILE A 1 91 ? -5.394 13.514 -7.477 1.00 85.38 91 ILE A CA 1
ATOM 643 C C . ILE A 1 91 ? -5.595 12.045 -7.092 1.00 85.38 91 ILE A C 1
ATOM 645 O O . ILE A 1 91 ? -6.626 11.709 -6.507 1.00 85.38 91 ILE A O 1
ATOM 649 N N . ILE A 1 92 ? -4.631 11.170 -7.401 1.00 80.38 92 ILE A N 1
ATOM 650 C CA . ILE A 1 92 ? -4.684 9.748 -7.027 1.00 80.38 92 ILE A CA 1
ATOM 651 C C . ILE A 1 92 ? -4.698 9.606 -5.503 1.00 80.38 92 ILE A C 1
ATOM 653 O O . ILE A 1 92 ? -5.556 8.910 -4.958 1.00 80.38 92 ILE A O 1
ATOM 657 N N . ASN A 1 93 ? -3.796 10.309 -4.816 1.00 64.94 93 ASN A N 1
ATOM 658 C CA . ASN A 1 93 ? -3.725 10.310 -3.362 1.00 64.94 93 ASN A CA 1
ATOM 659 C C . ASN A 1 93 ? -5.042 10.800 -2.765 1.00 64.94 93 ASN A C 1
ATOM 661 O O . ASN A 1 93 ? -5.622 10.105 -1.934 1.00 64.94 93 ASN A O 1
ATOM 665 N N . GLN A 1 94 ? -5.565 11.941 -3.212 1.00 76.25 94 GLN A N 1
ATOM 666 C CA . GLN A 1 94 ? -6.837 12.462 -2.719 1.00 76.25 94 GLN A CA 1
ATOM 667 C C . GLN A 1 94 ? -7.982 11.473 -2.956 1.00 76.25 94 GLN A C 1
ATOM 669 O O . GLN A 1 94 ? -8.813 11.274 -2.075 1.00 76.25 94 GLN A O 1
ATOM 674 N N . ALA A 1 95 ? -8.011 10.800 -4.108 1.00 77.88 95 ALA A N 1
ATOM 675 C CA . ALA A 1 95 ? -9.034 9.805 -4.392 1.00 77.88 95 ALA A CA 1
ATOM 676 C C . ALA A 1 95 ? -8.972 8.589 -3.463 1.00 77.88 95 ALA A C 1
ATOM 678 O O . ALA A 1 95 ? -10.018 8.132 -3.001 1.00 77.88 95 ALA A O 1
ATOM 679 N N . ALA A 1 96 ? -7.770 8.112 -3.138 1.00 70.94 96 ALA A N 1
ATOM 680 C CA . ALA A 1 96 ? -7.584 7.062 -2.144 1.00 70.94 96 ALA A CA 1
ATOM 681 C C . ALA A 1 96 ? -8.050 7.514 -0.746 1.00 70.94 96 ALA A C 1
ATOM 683 O O . ALA A 1 96 ? -8.772 6.778 -0.073 1.00 70.94 96 ALA A O 1
ATOM 684 N N . HIS A 1 97 ? -7.713 8.740 -0.329 1.00 61.25 97 HIS A N 1
ATOM 685 C CA . HIS A 1 97 ? -8.152 9.295 0.959 1.00 61.25 97 HIS A CA 1
ATOM 686 C C . HIS A 1 97 ? -9.676 9.464 1.035 1.00 61.25 97 HIS A C 1
ATOM 688 O O . HIS A 1 97 ? -10.281 9.152 2.065 1.00 61.25 97 HIS A O 1
ATOM 694 N N . ASP A 1 98 ? -10.305 9.933 -0.045 1.00 72.44 98 ASP A N 1
ATOM 695 C CA . ASP A 1 98 ? -11.758 10.091 -0.125 1.00 72.44 98 ASP A CA 1
ATOM 696 C C . ASP A 1 98 ? -12.457 8.732 0.007 1.00 72.44 98 ASP A C 1
ATOM 698 O O . ASP A 1 98 ? -13.416 8.611 0.768 1.00 72.44 98 ASP A O 1
ATOM 702 N N . HIS A 1 99 ? -11.937 7.698 -0.664 1.00 68.31 99 HIS A N 1
ATOM 703 C CA . HIS A 1 99 ? -12.469 6.339 -0.579 1.00 68.31 99 HIS A CA 1
ATOM 704 C C . HIS A 1 99 ? -12.359 5.761 0.839 1.00 68.31 99 HIS A C 1
ATOM 706 O O . HIS A 1 99 ? -13.343 5.266 1.384 1.00 68.31 99 HIS A O 1
ATOM 712 N N . VAL A 1 100 ? -11.196 5.895 1.486 1.00 59.34 100 VAL A N 1
ATOM 713 C CA . VAL A 1 100 ? -11.012 5.469 2.886 1.00 59.34 100 VAL A CA 1
ATOM 714 C C . VAL A 1 100 ? -11.956 6.230 3.824 1.00 59.34 100 VAL A C 1
ATOM 716 O O . VAL A 1 100 ? -12.549 5.641 4.727 1.00 59.34 100 VAL A O 1
ATOM 719 N N . SER A 1 101 ? -12.146 7.531 3.596 1.00 56.28 101 SER A N 1
ATOM 720 C CA . SER A 1 101 ? -13.072 8.354 4.382 1.00 56.28 101 SER A CA 1
ATOM 721 C C . SER A 1 101 ? -14.531 7.934 4.196 1.00 56.28 101 SER A C 1
ATOM 723 O O . SER A 1 101 ? -15.318 7.999 5.141 1.00 56.28 101 SER A O 1
ATOM 725 N N . GLU A 1 102 ? -14.913 7.526 2.988 1.00 65.19 102 GLU A N 1
ATOM 726 C CA . GLU A 1 102 ? -16.246 7.010 2.683 1.00 65.19 102 GLU A CA 1
ATOM 727 C C . GLU A 1 102 ? -16.499 5.668 3.374 1.00 65.19 102 GLU A C 1
ATOM 729 O O . GLU A 1 102 ? -17.502 5.544 4.075 1.00 65.19 102 GLU A O 1
ATOM 734 N N . LEU A 1 103 ? -15.550 4.731 3.294 1.00 58.66 103 LEU A N 1
ATOM 735 C CA . LEU A 1 103 ? -15.615 3.451 4.007 1.00 58.66 103 LEU A CA 1
ATOM 736 C C . LEU A 1 103 ? -15.709 3.644 5.524 1.00 58.66 103 LEU A C 1
ATOM 738 O O . LEU A 1 103 ? -16.517 2.997 6.188 1.00 58.66 103 LEU A O 1
ATOM 742 N N . ALA A 1 104 ? -14.945 4.588 6.081 1.00 57.78 104 ALA A N 1
ATOM 743 C CA . ALA A 1 104 ? -15.051 4.934 7.494 1.00 57.78 104 ALA A CA 1
ATOM 744 C C . ALA A 1 104 ? -16.453 5.466 7.838 1.00 57.78 104 ALA A C 1
ATOM 746 O O . ALA A 1 104 ? -17.034 5.070 8.842 1.00 57.78 104 ALA A O 1
ATOM 747 N N . ARG A 1 105 ? -17.044 6.336 7.008 1.00 58.38 105 ARG A N 1
ATOM 748 C CA . ARG A 1 105 ? -18.417 6.833 7.225 1.00 58.38 105 ARG A CA 1
ATOM 749 C C . ARG A 1 105 ? -19.464 5.730 7.112 1.00 58.38 105 ARG A C 1
ATOM 751 O O . ARG A 1 105 ? -20.442 5.762 7.854 1.00 58.38 105 ARG A O 1
ATOM 758 N N . GLU A 1 106 ? -19.292 4.794 6.188 1.00 60.50 106 GLU A N 1
ATOM 759 C CA . GLU A 1 106 ? -20.176 3.639 6.037 1.00 60.50 106 GLU A CA 1
ATOM 760 C C . GLU A 1 106 ? -20.116 2.732 7.265 1.00 60.50 106 GLU A C 1
ATOM 762 O O . GLU A 1 106 ? -21.160 2.413 7.832 1.00 60.50 106 GLU A O 1
ATOM 767 N N . PHE A 1 107 ? -18.909 2.421 7.74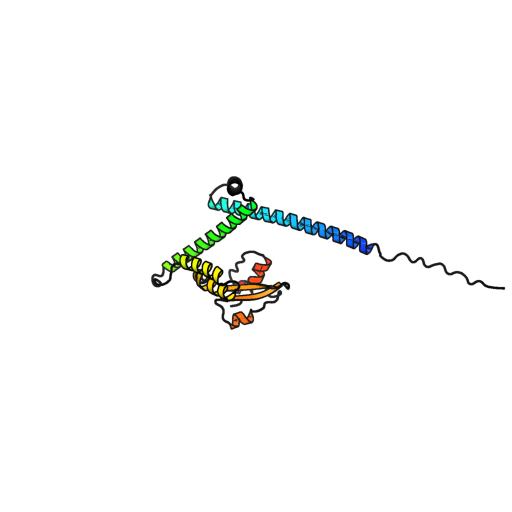3 1.00 57.25 107 PHE A N 1
ATOM 768 C CA . PHE A 1 107 ? -18.720 1.682 8.986 1.00 57.25 107 PHE A CA 1
ATOM 769 C C . PHE A 1 107 ? -19.425 2.371 10.157 1.00 57.25 107 PHE A C 1
ATOM 771 O O . PHE A 1 107 ? -20.155 1.732 10.908 1.00 57.25 107 PHE A O 1
ATOM 778 N N . LEU A 1 108 ? -19.276 3.692 10.278 1.00 58.00 108 LEU A N 1
ATOM 779 C CA . LEU A 1 108 ? -19.914 4.455 11.349 1.00 58.00 108 LEU A CA 1
ATOM 780 C C . LEU A 1 108 ? -21.438 4.410 11.283 1.00 58.00 108 LEU A C 1
ATOM 782 O O . LEU A 1 108 ? -22.082 4.224 12.309 1.00 58.00 108 LEU A O 1
ATOM 786 N N . ARG A 1 109 ? -22.021 4.501 10.084 1.00 64.56 109 ARG A N 1
ATOM 787 C CA . ARG A 1 109 ? -23.468 4.320 9.894 1.00 64.56 109 ARG A CA 1
ATOM 788 C C . ARG A 1 109 ? -23.920 2.901 10.239 1.00 64.56 109 ARG A C 1
ATOM 790 O O . ARG A 1 109 ? -25.020 2.736 10.755 1.00 64.56 109 ARG A O 1
ATOM 797 N N . ALA A 1 110 ? -23.091 1.896 9.961 1.00 57.16 110 ALA A N 1
ATOM 798 C CA . ALA A 1 110 ? -23.368 0.511 10.326 1.00 57.16 110 ALA A CA 1
ATOM 799 C C . ALA A 1 110 ? -23.311 0.296 11.849 1.00 57.16 110 ALA A C 1
ATOM 801 O O . ALA A 1 110 ? -24.106 -0.478 12.375 1.00 57.16 110 ALA A O 1
ATOM 802 N N . THR A 1 111 ? -22.436 1.010 12.566 1.00 50.41 111 THR A N 1
ATOM 803 C CA . THR A 1 111 ? -22.357 0.956 14.035 1.00 50.41 111 THR A CA 1
ATOM 804 C C . THR A 1 111 ? -23.387 1.839 14.743 1.00 50.41 111 THR A C 1
ATOM 806 O O . THR A 1 111 ? -23.851 1.468 15.813 1.00 50.41 111 THR A O 1
ATOM 809 N N . ASP A 1 112 ? -23.808 2.960 14.145 1.00 48.69 112 ASP A N 1
ATOM 810 C CA . ASP A 1 112 ? -24.882 3.827 14.670 1.00 48.69 112 ASP A CA 1
ATOM 811 C C . ASP A 1 112 ? -26.268 3.150 14.616 1.00 48.69 112 ASP A C 1
ATOM 813 O O . ASP A 1 112 ? -27.212 3.597 15.269 1.00 48.69 112 ASP A O 1
ATOM 817 N N . ALA A 1 113 ? -26.405 2.053 13.863 1.00 52.22 113 ALA A N 1
ATOM 818 C CA . ALA A 1 113 ? -27.592 1.202 13.887 1.00 52.22 113 ALA A CA 1
ATOM 819 C C . ALA A 1 113 ? -27.710 0.351 15.174 1.00 52.22 113 ALA A C 1
ATOM 821 O O . ALA A 1 113 ? -28.747 -0.285 15.376 1.00 52.22 113 ALA A O 1
ATOM 822 N N . ASP A 1 114 ? -26.696 0.363 16.053 1.00 45.72 114 ASP A N 1
ATOM 823 C CA . ASP A 1 114 ? -26.739 -0.219 17.398 1.00 45.72 114 ASP A CA 1
ATOM 824 C C . ASP A 1 114 ? -26.797 0.902 18.465 1.00 45.72 114 ASP A C 1
ATOM 826 O O . ASP A 1 114 ? -25.783 1.516 18.805 1.00 45.72 114 ASP A O 1
ATOM 830 N N . PRO A 1 115 ? -27.985 1.218 19.015 1.00 43.59 115 PRO A N 1
ATOM 831 C CA . PRO A 1 115 ? -28.196 2.387 19.869 1.00 43.59 115 PRO A CA 1
ATOM 832 C C . PRO A 1 115 ? -27.650 2.233 21.303 1.00 43.59 115 PRO A C 1
ATOM 834 O O . PRO A 1 115 ? -28.029 3.006 22.184 1.00 43.59 115 PRO A O 1
ATOM 837 N N . THR A 1 116 ? -26.777 1.259 21.581 1.00 49.09 116 THR A N 1
ATOM 838 C CA . THR A 1 116 ? -26.291 0.980 22.945 1.00 49.09 116 THR A CA 1
ATOM 839 C C . THR A 1 116 ? -24.929 1.602 23.304 1.00 49.09 116 THR A C 1
ATOM 841 O O . THR A 1 116 ? -24.516 1.506 24.458 1.00 49.09 116 THR A O 1
ATOM 844 N N . ALA A 1 117 ? -24.255 2.319 22.393 1.00 47.41 117 ALA A N 1
ATOM 845 C CA . ALA A 1 117 ? -22.876 2.809 22.586 1.00 47.41 117 ALA A CA 1
ATOM 846 C C . ALA A 1 117 ? -22.712 4.347 22.710 1.00 47.41 117 ALA A C 1
ATOM 848 O O . ALA A 1 117 ? -21.728 4.915 22.232 1.00 47.41 117 ALA A O 1
ATOM 849 N N . ALA A 1 118 ? -23.644 5.041 23.373 1.00 41.19 118 ALA A N 1
ATOM 850 C CA . ALA A 1 118 ? -23.691 6.512 23.463 1.00 41.19 118 ALA A CA 1
ATOM 851 C C . ALA A 1 118 ? -22.574 7.205 24.290 1.00 41.19 118 ALA A C 1
ATOM 853 O O . ALA A 1 118 ? -22.642 8.416 24.481 1.00 41.19 118 ALA A O 1
ATOM 854 N N . ASP A 1 119 ? -21.535 6.491 24.739 1.00 44.91 119 ASP A N 1
ATOM 855 C CA . ASP A 1 119 ? -20.433 7.048 25.553 1.00 44.91 119 ASP A CA 1
ATOM 856 C C . ASP A 1 119 ? -19.063 7.079 24.839 1.00 44.91 119 ASP A C 1
ATOM 858 O O . ASP A 1 119 ? -18.035 7.379 25.451 1.00 44.91 119 ASP A O 1
ATOM 862 N N . THR A 1 120 ? -19.010 6.806 23.528 1.00 46.88 120 THR A N 1
ATOM 863 C CA . THR A 1 120 ? -17.740 6.788 22.773 1.00 46.88 120 THR A CA 1
ATOM 864 C C . THR A 1 120 ? -17.527 8.099 21.997 1.00 46.88 120 THR A C 1
ATOM 866 O O . THR A 1 120 ? -18.402 8.500 21.230 1.00 46.88 120 THR A O 1
ATOM 869 N N . PRO A 1 121 ? -16.377 8.793 22.135 1.00 45.94 121 PRO A N 1
ATOM 870 C CA . PRO A 1 121 ? -16.134 10.063 21.449 1.00 45.94 121 PRO A CA 1
ATOM 871 C C . PRO A 1 121 ? -16.105 9.922 19.920 1.00 45.94 121 PRO A C 1
ATOM 873 O O . PRO A 1 121 ? -15.642 8.919 19.371 1.00 45.94 121 PRO A O 1
ATOM 876 N N . ALA A 1 122 ? -16.560 10.982 19.240 1.00 53.25 122 ALA A N 1
ATOM 877 C CA . ALA A 1 122 ? -16.788 11.008 17.800 1.00 53.25 122 ALA A CA 1
ATOM 878 C C . ALA A 1 122 ? -15.542 10.599 16.962 1.00 53.25 122 ALA A C 1
ATOM 880 O O . ALA A 1 122 ? -14.427 11.058 17.228 1.00 53.25 122 ALA A O 1
ATOM 881 N N . PRO A 1 123 ? -15.707 9.820 15.883 1.00 50.44 123 PRO A N 1
ATOM 882 C CA . PRO A 1 123 ? -14.617 9.224 15.088 1.00 50.44 123 PRO A CA 1
ATOM 883 C C . PRO A 1 123 ? -13.624 10.218 14.467 1.00 50.44 123 PRO A C 1
ATOM 885 O O . PRO A 1 123 ? -12.427 9.958 14.404 1.00 50.44 123 PRO A O 1
ATOM 888 N N . LEU A 1 124 ? -14.095 11.399 14.058 1.00 41.16 124 LEU A N 1
ATOM 889 C CA . LEU A 1 124 ? -13.255 12.451 13.464 1.00 41.16 124 LEU A CA 1
ATOM 890 C C . LEU A 1 124 ? -12.326 13.102 14.510 1.00 41.16 124 LEU A C 1
ATOM 892 O O . LEU A 1 124 ? -11.214 13.528 14.197 1.00 41.16 124 LEU A O 1
ATOM 896 N N . VAL A 1 125 ? -12.754 13.115 15.778 1.00 46.88 125 VAL A N 1
ATOM 897 C CA . VAL A 1 125 ? -11.924 13.521 16.923 1.00 46.88 125 VAL A CA 1
ATOM 898 C C . VAL A 1 125 ? -10.868 12.450 17.217 1.00 46.88 125 VAL A C 1
ATOM 900 O O . VAL A 1 125 ? -9.737 12.796 17.552 1.00 46.88 125 VAL A O 1
ATOM 903 N N . ARG A 1 126 ? -11.187 11.163 17.014 1.00 57.69 126 ARG A N 1
ATOM 904 C CA . ARG A 1 126 ? -10.234 10.048 17.163 1.00 57.69 126 ARG A CA 1
ATOM 905 C C . ARG A 1 126 ? -9.151 10.066 16.086 1.00 57.69 126 ARG A C 1
ATOM 907 O O . ARG A 1 126 ? -7.986 9.909 16.435 1.00 57.69 126 ARG A O 1
ATOM 914 N N . LEU A 1 127 ? -9.495 10.359 14.829 1.00 46.75 127 LEU A N 1
ATOM 915 C CA . LEU A 1 127 ? -8.511 10.483 13.746 1.00 46.75 127 LEU A CA 1
ATOM 916 C C . LEU A 1 127 ? -7.537 11.645 13.989 1.00 46.75 127 LEU A C 1
ATOM 918 O O . LEU A 1 127 ? -6.327 11.439 13.980 1.00 46.75 127 LEU A O 1
ATOM 922 N N . ARG A 1 128 ? -8.037 12.840 14.338 1.00 51.00 128 ARG A N 1
ATOM 923 C CA . ARG A 1 128 ? -7.160 13.969 14.710 1.00 51.00 128 ARG A CA 1
ATOM 924 C C . ARG A 1 128 ? -6.317 13.681 15.953 1.00 51.00 128 ARG A C 1
ATOM 926 O O . ARG A 1 128 ? -5.174 14.128 16.036 1.00 51.00 128 ARG A O 1
ATOM 933 N N . ALA A 1 129 ? -6.851 12.939 16.923 1.00 56.00 129 ALA A N 1
ATOM 934 C CA . ALA A 1 129 ? -6.096 12.507 18.097 1.00 56.00 129 ALA A CA 1
ATOM 935 C C . ALA A 1 129 ? -5.033 11.447 17.756 1.00 56.00 129 ALA A C 1
ATOM 937 O O . ALA A 1 129 ? -4.014 11.383 18.444 1.00 56.00 129 ALA A O 1
ATOM 938 N N . ALA A 1 130 ? -5.252 10.639 16.715 1.00 53.44 130 ALA A N 1
ATOM 939 C CA . ALA A 1 130 ? -4.270 9.708 16.165 1.00 53.44 130 ALA A CA 1
ATOM 940 C C . ALA A 1 130 ? -3.139 10.468 15.464 1.00 53.44 130 ALA A C 1
ATOM 942 O O . ALA A 1 130 ? -1.979 10.272 15.808 1.00 53.44 130 ALA A O 1
ATOM 943 N N . GLU A 1 131 ? -3.479 11.405 14.575 1.00 52.50 131 GLU A N 1
ATOM 944 C CA . GLU A 1 131 ? -2.522 12.275 13.877 1.00 52.50 131 GLU A CA 1
ATOM 945 C C . GLU A 1 131 ? -1.660 13.065 14.873 1.00 52.50 131 GLU A C 1
ATOM 947 O O . GLU A 1 131 ? -0.432 13.068 14.792 1.00 52.50 131 GLU A O 1
ATOM 952 N N . SER A 1 132 ? -2.296 13.663 15.885 1.00 47.91 132 SER A N 1
ATOM 953 C CA . SER A 1 132 ? -1.609 14.423 16.936 1.00 47.91 132 SER A CA 1
ATOM 954 C C . SER A 1 132 ? -0.691 13.540 17.788 1.00 47.91 132 SER A C 1
ATOM 956 O O . SER A 1 132 ? 0.389 13.975 18.182 1.00 47.91 132 SER A O 1
ATOM 958 N N . ARG A 1 133 ? -1.084 12.287 18.064 1.00 50.34 133 ARG A N 1
ATOM 959 C CA . ARG A 1 133 ? -0.241 11.336 18.804 1.00 50.34 133 ARG A CA 1
ATOM 960 C C . ARG A 1 133 ? 0.881 10.749 17.962 1.00 50.34 133 ARG A C 1
ATOM 962 O O . ARG A 1 133 ? 1.948 10.535 18.516 1.00 50.34 133 ARG A O 1
ATOM 969 N N . MET A 1 134 ? 0.697 10.554 16.659 1.00 51.69 134 MET A N 1
ATOM 970 C CA . MET A 1 134 ? 1.783 10.169 15.751 1.00 51.69 134 MET A CA 1
ATOM 971 C C . MET A 1 134 ? 2.858 11.257 15.676 1.00 51.69 134 MET A C 1
ATOM 973 O O . MET A 1 134 ? 4.044 10.951 15.732 1.00 51.69 134 MET A O 1
ATOM 977 N N . LEU A 1 135 ? 2.449 12.528 15.636 1.00 52.88 135 LEU A N 1
ATOM 978 C CA . LEU A 1 135 ? 3.366 13.669 15.705 1.00 52.88 135 LEU A CA 1
ATOM 979 C C . LEU A 1 135 ? 4.075 13.769 17.069 1.00 52.88 135 LEU A C 1
ATOM 981 O O . LEU A 1 135 ? 5.228 14.190 17.128 1.00 52.88 135 LEU A O 1
ATOM 985 N N . ALA A 1 136 ? 3.410 13.364 18.158 1.00 47.09 136 ALA A N 1
ATOM 986 C CA . ALA A 1 136 ? 3.962 13.391 19.515 1.00 47.09 136 ALA A CA 1
ATOM 987 C C . ALA A 1 136 ? 4.816 12.158 19.885 1.00 47.09 136 ALA A C 1
ATOM 989 O O . ALA A 1 136 ? 5.674 12.263 20.758 1.00 47.09 136 ALA A O 1
ATOM 990 N N . ALA A 1 137 ? 4.596 11.004 19.247 1.00 49.00 137 ALA A N 1
ATOM 991 C CA . ALA A 1 137 ? 5.273 9.739 19.553 1.00 49.00 137 ALA A CA 1
ATOM 992 C C . ALA A 1 137 ? 6.738 9.689 19.080 1.00 49.00 137 ALA A C 1
ATOM 994 O O . ALA A 1 137 ? 7.501 8.832 19.527 1.00 49.00 137 ALA A O 1
ATOM 995 N N . GLY A 1 138 ? 7.163 10.603 18.201 1.00 50.66 138 GLY A N 1
ATOM 996 C CA . GLY A 1 138 ? 8.517 10.576 17.645 1.00 50.66 138 GLY A CA 1
ATOM 997 C C . GLY A 1 138 ? 8.818 9.247 16.938 1.00 50.66 138 GLY A C 1
ATOM 998 O O . GLY A 1 138 ? 7.951 8.668 16.291 1.00 50.66 138 GLY A O 1
ATOM 999 N N . SER A 1 139 ? 10.050 8.745 17.054 1.00 57.34 139 SER A N 1
ATOM 1000 C CA . SER A 1 139 ? 10.503 7.501 16.409 1.00 57.34 139 SER A CA 1
ATOM 1001 C C . SER A 1 139 ? 10.041 6.201 17.098 1.00 57.34 139 SER A C 1
ATOM 1003 O O . SER A 1 139 ? 10.538 5.130 16.745 1.00 57.34 139 SER A O 1
ATOM 1005 N N . ASP A 1 140 ? 9.131 6.252 18.081 1.00 79.19 140 ASP A N 1
ATOM 1006 C CA . ASP A 1 140 ? 8.604 5.051 18.745 1.00 79.19 140 ASP A CA 1
ATOM 1007 C C . ASP A 1 140 ? 7.516 4.375 17.893 1.00 79.19 140 ASP A C 1
ATOM 1009 O O . ASP A 1 140 ? 6.320 4.671 17.968 1.00 79.19 140 ASP A O 1
ATOM 1013 N N . THR A 1 141 ? 7.956 3.426 17.071 1.00 79.75 141 THR A N 1
ATOM 1014 C CA . THR A 1 141 ? 7.093 2.683 16.143 1.00 79.75 141 THR A CA 1
ATOM 1015 C C . THR A 1 141 ? 6.067 1.799 16.871 1.00 79.75 141 THR A C 1
ATOM 1017 O O . THR A 1 141 ? 4.990 1.537 16.331 1.00 79.75 141 THR A O 1
ATOM 1020 N N . GLN A 1 142 ? 6.335 1.395 18.118 1.00 85.00 142 GLN A N 1
ATOM 1021 C CA . GLN A 1 142 ? 5.400 0.604 18.920 1.00 85.00 142 GLN A CA 1
ATOM 1022 C C . GLN A 1 142 ? 4.229 1.459 19.417 1.00 85.00 142 GLN A C 1
ATOM 1024 O O . GLN A 1 142 ? 3.073 1.042 19.316 1.00 85.00 142 GLN A O 1
ATOM 1029 N N . ALA A 1 143 ? 4.504 2.675 19.896 1.00 74.31 143 ALA A N 1
ATOM 1030 C CA . ALA A 1 143 ? 3.459 3.627 20.274 1.00 74.31 143 ALA A CA 1
ATOM 1031 C C . ALA A 1 143 ? 2.577 4.016 19.072 1.00 74.31 143 ALA A C 1
ATOM 1033 O O . ALA A 1 143 ? 1.355 4.129 19.206 1.00 74.31 143 ALA A O 1
ATOM 1034 N N . VAL A 1 144 ? 3.181 4.156 17.886 1.00 77.12 144 VAL A N 1
ATOM 1035 C CA . VAL A 1 144 ? 2.457 4.399 16.627 1.00 77.12 144 VAL A CA 1
ATOM 1036 C C . VAL A 1 144 ? 1.527 3.232 16.281 1.00 77.12 144 VAL A C 1
ATOM 1038 O O . VAL A 1 144 ? 0.367 3.472 15.953 1.00 77.12 144 VAL A O 1
ATOM 1041 N N . ALA A 1 145 ? 1.986 1.982 16.397 1.00 83.38 145 ALA A N 1
ATOM 1042 C CA . ALA A 1 145 ? 1.155 0.806 16.125 1.00 83.38 145 ALA A CA 1
ATOM 1043 C C . ALA A 1 145 ? -0.086 0.750 17.035 1.00 83.38 145 ALA A C 1
ATOM 1045 O O . ALA A 1 145 ? -1.201 0.569 16.542 1.00 83.38 145 ALA A O 1
ATOM 1046 N N . GLY A 1 146 ? 0.088 0.988 18.341 1.00 80.38 146 GLY A N 1
ATOM 1047 C CA . GLY A 1 146 ? -1.028 1.068 19.290 1.00 80.38 146 GLY A CA 1
ATOM 1048 C C . GLY A 1 146 ? -2.013 2.182 18.937 1.00 80.38 146 GLY A C 1
ATOM 1049 O O . GLY A 1 146 ? -3.213 1.946 18.816 1.00 80.38 146 GLY A O 1
ATOM 1050 N N . ALA A 1 147 ? -1.505 3.389 18.674 1.00 74.94 147 ALA A N 1
ATOM 1051 C CA . ALA A 1 147 ? -2.348 4.521 18.311 1.00 74.94 147 ALA A CA 1
ATOM 1052 C C . ALA A 1 147 ? -3.123 4.296 17.000 1.00 74.94 147 ALA A C 1
ATOM 1054 O O . ALA A 1 147 ? -4.284 4.697 16.919 1.00 74.94 147 ALA A O 1
ATOM 1055 N N . LEU A 1 148 ? -2.519 3.658 15.993 1.00 76.94 148 LEU A N 1
ATOM 1056 C CA . LEU A 1 148 ? -3.186 3.333 14.730 1.00 76.94 148 LEU A CA 1
ATOM 1057 C C . LEU A 1 148 ? -4.332 2.341 14.935 1.00 76.94 148 LEU A C 1
ATOM 1059 O O . LEU A 1 148 ? -5.431 2.569 14.421 1.00 76.94 148 LEU A O 1
ATOM 1063 N N . LEU A 1 149 ? -4.104 1.273 15.704 1.00 80.19 149 LEU A N 1
ATOM 1064 C CA . LEU A 1 149 ? -5.148 0.288 15.972 1.00 80.19 149 LEU A CA 1
ATOM 1065 C C . LEU A 1 149 ? -6.299 0.902 16.768 1.00 80.19 149 LEU A C 1
ATOM 1067 O O . LEU A 1 149 ? -7.443 0.869 16.315 1.00 80.19 149 LEU A O 1
ATOM 1071 N N . ASP A 1 150 ? -5.984 1.537 17.895 1.00 76.56 150 ASP A N 1
ATOM 1072 C CA . ASP A 1 150 ? -6.984 2.053 18.827 1.00 76.56 150 ASP A CA 1
ATOM 1073 C C . ASP A 1 150 ? -7.804 3.202 18.242 1.00 76.56 150 ASP A C 1
ATOM 1075 O O . ASP A 1 150 ? -8.958 3.388 18.625 1.00 76.56 150 ASP A O 1
ATOM 1079 N N . ASN A 1 151 ? -7.238 4.014 17.346 1.00 64.69 151 ASN A N 1
ATOM 1080 C CA . ASN A 1 151 ? -7.901 5.237 16.884 1.00 64.69 151 ASN A CA 1
ATOM 1081 C C . ASN A 1 151 ? -8.424 5.177 15.446 1.00 64.69 151 ASN A C 1
ATOM 1083 O O . ASN A 1 151 ? -9.286 5.990 15.116 1.00 64.69 151 ASN A O 1
ATOM 1087 N N . ALA A 1 152 ? -7.945 4.249 14.614 1.00 71.88 152 ALA A N 1
ATOM 1088 C CA . ALA A 1 152 ? -8.374 4.136 13.221 1.00 71.88 152 ALA A CA 1
ATOM 1089 C C . ALA A 1 152 ? -8.803 2.711 12.858 1.00 71.88 152 ALA A C 1
ATOM 1091 O O . ALA A 1 152 ? -9.933 2.505 12.425 1.00 71.88 152 ALA A O 1
ATOM 1092 N N . LEU A 1 153 ? -7.934 1.718 13.060 1.00 73.25 153 LEU A N 1
ATOM 1093 C CA . LEU A 1 153 ? -8.127 0.401 12.444 1.00 73.25 153 LEU A CA 1
ATOM 1094 C C . LEU A 1 153 ? -9.175 -0.461 13.162 1.00 73.25 153 LEU A C 1
ATOM 1096 O O . LEU A 1 153 ? -9.904 -1.196 12.501 1.00 73.25 153 LEU A O 1
ATOM 1100 N N . HIS A 1 154 ? -9.339 -0.332 14.481 1.00 73.06 154 HIS A N 1
ATOM 1101 C CA . HIS A 1 154 ? -10.396 -1.050 15.204 1.00 73.06 154 HIS A CA 1
ATOM 1102 C C . HIS A 1 154 ? -11.798 -0.599 14.752 1.00 73.06 154 HIS A C 1
ATOM 1104 O O . HIS A 1 154 ? -12.732 -1.395 14.691 1.00 73.06 154 HIS A O 1
ATOM 1110 N N . ALA A 1 155 ? -11.942 0.675 14.372 1.00 59.94 155 ALA A N 1
ATOM 1111 C CA . ALA A 1 155 ? -13.159 1.207 13.761 1.00 59.94 155 ALA A CA 1
ATOM 1112 C C . ALA A 1 155 ? -13.292 0.841 12.270 1.00 59.94 155 ALA A C 1
ATOM 1114 O O . ALA A 1 155 ? -14.180 1.335 11.602 1.00 59.94 155 ALA A O 1
ATOM 1115 N N . LEU A 1 156 ? -12.403 0.018 11.722 1.00 62.41 156 LEU A N 1
ATOM 1116 C CA . LEU A 1 156 ? -12.526 -0.563 10.383 1.00 62.41 156 LEU A CA 1
ATOM 1117 C C . LEU A 1 156 ? -12.639 -2.094 10.462 1.00 62.41 156 LEU A C 1
ATOM 1119 O O . LEU A 1 156 ? -12.542 -2.777 9.449 1.00 62.41 156 LEU A O 1
ATOM 1123 N N . GLY A 1 157 ? -12.822 -2.641 11.671 1.00 67.00 157 GLY A N 1
ATOM 1124 C CA . GLY A 1 157 ? -12.888 -4.081 11.916 1.00 67.00 157 GLY A CA 1
ATOM 1125 C C . GLY A 1 157 ? -11.531 -4.789 11.929 1.00 67.00 157 GLY A C 1
ATOM 1126 O O . GLY A 1 157 ? -11.495 -6.018 11.904 1.00 67.00 157 GLY A O 1
ATOM 1127 N N . ALA A 1 158 ? -10.410 -4.061 11.972 1.00 76.81 158 ALA A N 1
ATOM 1128 C CA . ALA A 1 158 ? -9.098 -4.689 12.071 1.00 76.81 158 ALA A CA 1
ATOM 1129 C C . ALA A 1 158 ? -8.877 -5.288 13.466 1.00 76.81 158 ALA A C 1
ATOM 1131 O O . ALA A 1 158 ? -9.043 -4.608 14.480 1.00 76.81 158 ALA A O 1
ATOM 1132 N N . ALA A 1 159 ? -8.432 -6.544 13.503 1.00 84.75 159 ALA A N 1
ATOM 1133 C CA . ALA A 1 159 ? -8.072 -7.236 14.739 1.00 84.75 159 ALA A CA 1
ATOM 1134 C C . ALA A 1 159 ? -6.652 -6.895 15.231 1.00 84.75 159 ALA A C 1
ATOM 1136 O O . ALA A 1 159 ? -6.359 -7.045 16.414 1.00 84.75 159 ALA A O 1
ATOM 1137 N N . GLY A 1 160 ? -5.774 -6.413 14.346 1.00 88.62 160 GLY A N 1
ATOM 1138 C CA . GLY A 1 160 ? -4.396 -6.073 14.690 1.00 88.62 160 GLY A CA 1
ATOM 1139 C C . GLY A 1 160 ? -3.659 -5.319 13.585 1.00 88.62 160 GLY A C 1
ATOM 1140 O O . GLY A 1 160 ? -4.149 -5.178 12.465 1.00 88.62 160 GLY A O 1
ATOM 1141 N N . VAL A 1 161 ? -2.469 -4.818 13.914 1.00 89.00 161 VAL A N 1
ATOM 1142 C CA . VAL A 1 161 ? -1.572 -4.079 13.015 1.00 89.00 161 VAL A CA 1
ATOM 1143 C C . VAL A 1 161 ? -0.116 -4.403 13.332 1.00 89.00 161 VAL A C 1
ATOM 1145 O O . VAL A 1 161 ? 0.257 -4.526 14.496 1.00 89.00 161 VAL A O 1
ATOM 1148 N N . ALA A 1 162 ? 0.712 -4.543 12.297 1.00 91.19 162 ALA A N 1
ATOM 1149 C CA . ALA A 1 162 ? 2.142 -4.813 12.415 1.00 91.19 162 ALA A CA 1
ATOM 1150 C C . ALA A 1 162 ? 2.9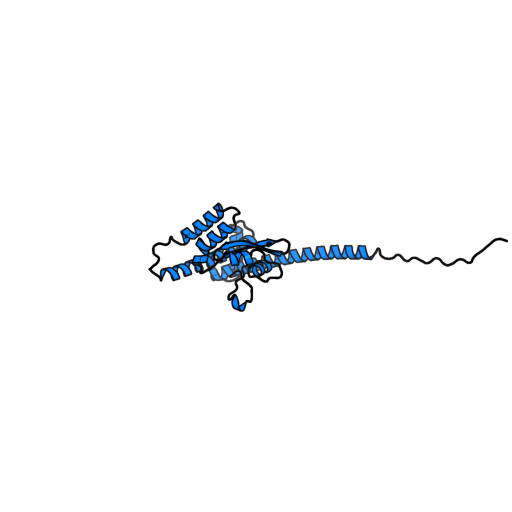37 -3.888 11.483 1.00 91.19 162 ALA A C 1
ATOM 1152 O O . ALA A 1 162 ? 2.605 -3.746 10.306 1.00 91.19 162 ALA A O 1
ATOM 1153 N N . ILE A 1 163 ? 3.997 -3.277 12.009 1.00 89.19 163 ILE A N 1
ATOM 1154 C CA . ILE A 1 163 ? 4.901 -2.369 11.304 1.00 89.19 163 ILE A CA 1
ATOM 1155 C C . ILE A 1 163 ? 6.268 -3.038 11.184 1.00 89.19 163 ILE A C 1
ATOM 1157 O O . ILE A 1 163 ? 6.878 -3.439 12.179 1.00 89.19 163 ILE A O 1
ATOM 1161 N N . TRP A 1 164 ? 6.755 -3.127 9.951 1.00 88.19 164 TRP A N 1
ATOM 1162 C CA . TRP A 1 164 ? 7.969 -3.850 9.593 1.00 88.19 164 TRP A CA 1
ATOM 1163 C C . TRP A 1 164 ? 9.032 -2.904 9.047 1.00 88.19 164 TRP A C 1
ATOM 1165 O O . TRP A 1 164 ? 8.721 -2.023 8.247 1.00 88.19 164 TRP A O 1
ATOM 1175 N N . ALA A 1 165 ? 10.291 -3.139 9.414 1.00 86.88 165 ALA A N 1
ATOM 1176 C CA . ALA A 1 165 ? 11.438 -2.534 8.749 1.00 86.88 165 ALA A CA 1
ATOM 1177 C C . ALA A 1 165 ? 12.147 -3.574 7.878 1.00 86.88 165 ALA A C 1
ATOM 1179 O O . ALA A 1 165 ? 12.417 -4.692 8.327 1.00 86.88 165 ALA A O 1
ATOM 1180 N N . ALA A 1 166 ? 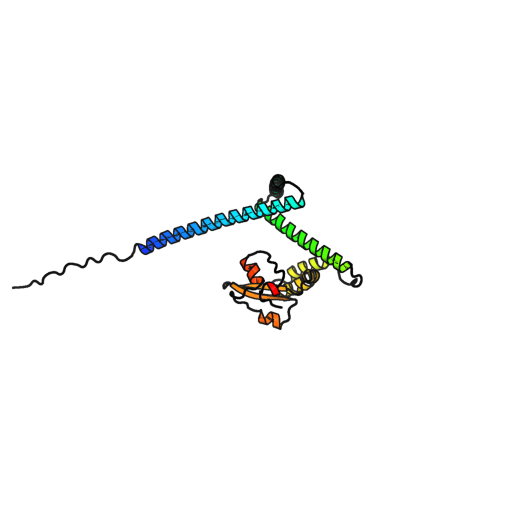12.453 -3.191 6.639 1.00 86.44 166 ALA A N 1
ATOM 1181 C CA . ALA A 1 166 ? 13.225 -4.010 5.717 1.00 86.44 166 ALA A CA 1
ATOM 1182 C C . ALA A 1 166 ? 14.729 -3.783 5.920 1.00 86.44 166 ALA A C 1
ATOM 1184 O O . ALA A 1 166 ? 15.205 -2.648 5.861 1.00 86.44 166 ALA A O 1
ATOM 1185 N N . GLY A 1 167 ? 15.466 -4.867 6.152 1.00 76.31 167 GLY A N 1
ATOM 1186 C CA . GLY A 1 167 ? 16.921 -4.873 6.207 1.00 76.31 167 GLY A CA 1
ATOM 1187 C C . GLY A 1 167 ? 17.563 -4.836 4.813 1.00 76.31 167 GLY A C 1
ATOM 1188 O O . GLY A 1 167 ? 16.908 -5.129 3.808 1.00 76.31 167 GLY A O 1
ATOM 1189 N N . PRO A 1 168 ? 18.865 -4.505 4.725 1.00 73.75 168 PRO A N 1
ATOM 1190 C CA . PRO A 1 168 ? 19.608 -4.489 3.459 1.00 73.75 168 PRO A CA 1
ATOM 1191 C C . PRO A 1 168 ? 19.766 -5.887 2.835 1.00 73.75 168 PRO A C 1
ATOM 1193 O O . PRO A 1 168 ? 19.973 -6.010 1.633 1.00 73.75 168 PRO A O 1
ATOM 1196 N N . ASP A 1 169 ? 19.636 -6.936 3.644 1.00 76.69 169 ASP A N 1
ATOM 1197 C CA . ASP A 1 169 ? 19.595 -8.352 3.262 1.00 76.69 169 ASP A CA 1
ATOM 1198 C C . ASP A 1 169 ? 18.184 -8.821 2.859 1.00 76.69 169 ASP A C 1
ATOM 1200 O O . ASP A 1 169 ? 17.921 -10.017 2.756 1.00 76.69 169 ASP A O 1
ATOM 1204 N N . ALA A 1 170 ? 17.259 -7.877 2.666 1.00 75.81 170 ALA A N 1
ATOM 1205 C CA . ALA A 1 170 ? 15.838 -8.113 2.470 1.00 75.81 170 ALA A CA 1
ATOM 1206 C C . ALA A 1 170 ? 15.146 -8.833 3.641 1.00 75.81 170 ALA A C 1
ATOM 1208 O O . ALA A 1 170 ? 13.991 -9.221 3.486 1.00 75.81 170 ALA A O 1
ATOM 1209 N N . SER A 1 171 ? 15.756 -8.979 4.819 1.00 82.44 171 SER A N 1
ATOM 1210 C CA . SER A 1 171 ? 15.038 -9.457 6.007 1.00 82.44 171 SER A CA 1
ATOM 1211 C C . SER A 1 171 ? 13.964 -8.457 6.450 1.00 82.44 171 SER A C 1
ATOM 1213 O O . SER A 1 171 ? 14.016 -7.275 6.105 1.00 82.44 171 SER A O 1
ATOM 1215 N N . LEU A 1 172 ? 12.957 -8.921 7.188 1.00 87.25 172 LEU A N 1
ATOM 1216 C CA . LEU A 1 172 ? 11.972 -8.052 7.830 1.00 87.25 172 LEU A CA 1
ATOM 1217 C C . LEU A 1 172 ? 12.108 -8.176 9.341 1.00 87.25 172 LEU A C 1
ATOM 1219 O O . LEU A 1 172 ? 12.223 -9.272 9.882 1.00 87.25 172 LEU A O 1
ATOM 1223 N N . SER A 1 173 ? 12.062 -7.042 10.024 1.00 88.56 173 SER A N 1
ATOM 1224 C CA . SER A 1 173 ? 12.112 -6.974 11.482 1.00 88.56 173 SER A CA 1
ATOM 1225 C C . SER A 1 173 ? 10.895 -6.226 12.002 1.00 88.56 173 SER A C 1
ATOM 1227 O O . SER A 1 173 ? 10.574 -5.132 11.524 1.00 88.56 173 SER A O 1
ATOM 1229 N N . LEU A 1 174 ? 10.196 -6.824 12.963 1.00 90.38 174 LEU A N 1
ATOM 1230 C CA . LEU A 1 174 ? 8.988 -6.246 13.540 1.00 90.38 174 LEU A CA 1
ATOM 1231 C C . LEU A 1 174 ? 9.376 -5.085 14.463 1.00 90.38 174 LEU A C 1
ATOM 1233 O O . LEU A 1 174 ? 10.038 -5.291 15.479 1.00 90.38 174 LEU A O 1
ATOM 1237 N N . HIS A 1 175 ? 8.980 -3.870 14.092 1.00 86.12 175 HIS A N 1
ATOM 1238 C CA . HIS A 1 175 ? 9.314 -2.634 14.811 1.00 86.12 175 HIS A CA 1
ATOM 1239 C C . HIS A 1 175 ? 8.134 -2.066 15.605 1.00 86.12 175 HIS A C 1
ATOM 1241 O O . HIS A 1 175 ? 8.337 -1.274 16.522 1.00 86.12 175 HIS A O 1
ATOM 1247 N N . GLY A 1 176 ? 6.910 -2.474 15.276 1.00 88.00 176 GLY A N 1
ATOM 1248 C CA . GLY A 1 176 ? 5.720 -2.104 16.029 1.00 88.00 176 GLY A CA 1
ATOM 1249 C C . GLY A 1 176 ? 4.587 -3.090 15.796 1.00 88.00 176 GLY A C 1
ATOM 1250 O O . GLY A 1 176 ? 4.453 -3.628 14.700 1.00 88.00 176 GLY A O 1
ATOM 1251 N N . GLN A 1 177 ? 3.770 -3.338 16.811 1.00 91.69 177 GLN A N 1
ATOM 1252 C CA . GLN A 1 177 ? 2.586 -4.179 16.703 1.00 91.69 177 GLN A CA 1
ATOM 1253 C C . GLN A 1 177 ? 1.509 -3.764 17.707 1.00 91.69 177 GLN A C 1
ATOM 1255 O O . GLN A 1 177 ? 1.829 -3.323 18.814 1.00 91.69 177 GLN A O 1
ATOM 1260 N N . ALA A 1 178 ? 0.245 -3.951 17.340 1.00 90.56 178 ALA A N 1
ATOM 1261 C CA . ALA A 1 178 ? -0.873 -3.938 18.276 1.00 90.56 178 ALA A CA 1
ATOM 1262 C C . ALA A 1 178 ? -1.929 -4.971 17.859 1.00 90.56 178 ALA A C 1
ATOM 1264 O O . ALA A 1 178 ? -2.062 -5.282 16.677 1.00 90.56 178 ALA A O 1
ATOM 1265 N N . GLY A 1 179 ? -2.689 -5.490 18.826 1.00 90.56 179 GLY A N 1
ATOM 1266 C CA . GLY A 1 179 ? -3.726 -6.505 18.588 1.00 90.56 179 GLY A CA 1
ATOM 1267 C C . GLY A 1 179 ? -3.215 -7.949 18.527 1.00 90.56 179 GLY A C 1
ATOM 1268 O O . GLY A 1 179 ? -4.023 -8.866 18.444 1.00 90.56 179 GLY A O 1
ATOM 1269 N N . PHE A 1 180 ? -1.900 -8.165 18.639 1.00 91.06 180 PHE A N 1
ATOM 1270 C CA . PHE A 1 180 ? -1.291 -9.495 18.724 1.00 91.06 180 PHE A CA 1
ATOM 1271 C C . PHE A 1 180 ? -0.770 -9.778 20.129 1.00 91.06 180 PHE A C 1
ATOM 1273 O O . PHE A 1 180 ? -0.335 -8.875 20.858 1.00 91.06 180 PHE A O 1
ATOM 1280 N N . THR A 1 181 ? -0.764 -11.053 20.509 1.00 88.62 181 THR A N 1
ATOM 1281 C CA . THR A 1 181 ? -0.161 -11.475 21.771 1.00 88.62 181 THR A CA 1
ATOM 1282 C C . THR A 1 181 ? 1.355 -11.242 21.747 1.00 88.62 181 THR A C 1
ATOM 1284 O O . THR A 1 181 ? 1.994 -11.273 20.689 1.00 88.62 181 THR A O 1
ATOM 1287 N N . PRO A 1 182 ? 1.994 -11.050 22.914 1.00 83.81 182 PRO A N 1
ATOM 1288 C CA . PRO A 1 182 ? 3.446 -10.942 22.977 1.00 83.81 182 PRO A CA 1
ATOM 1289 C C . PRO A 1 182 ? 4.168 -12.177 22.420 1.00 83.81 182 PRO A C 1
ATOM 1291 O O . PRO A 1 182 ? 5.233 -12.026 21.829 1.00 83.81 182 PRO A O 1
ATOM 1294 N N . GLN A 1 183 ? 3.605 -13.385 22.577 1.00 87.12 183 GLN A N 1
ATOM 1295 C CA . GLN A 1 183 ? 4.216 -14.605 22.036 1.00 87.12 183 GLN A CA 1
ATOM 1296 C C . GLN A 1 183 ? 4.167 -14.647 20.505 1.00 87.12 183 GLN A C 1
ATOM 1298 O O . GLN A 1 183 ? 5.145 -15.045 19.875 1.00 87.12 183 GLN A O 1
ATOM 1303 N N . GLU A 1 184 ? 3.052 -14.232 19.903 1.00 89.25 184 GLU A N 1
ATOM 1304 C CA . GLU A 1 184 ? 2.932 -14.082 18.450 1.00 89.25 184 GLU A CA 1
ATOM 1305 C C . GLU A 1 184 ? 3.943 -13.061 17.932 1.00 89.25 184 GLU A C 1
ATOM 1307 O O . GLU A 1 184 ? 4.751 -13.377 17.064 1.00 89.25 184 GLU A O 1
ATOM 1312 N N . ALA A 1 185 ? 3.995 -11.875 18.539 1.00 88.19 185 ALA A N 1
ATOM 1313 C CA . ALA A 1 185 ? 4.960 -10.849 18.160 1.00 88.19 185 ALA A CA 1
ATOM 1314 C C . ALA A 1 185 ? 6.417 -11.320 18.271 1.00 88.19 185 ALA A C 1
ATOM 1316 O O . ALA A 1 185 ? 7.226 -11.025 17.392 1.00 88.19 185 ALA A O 1
ATOM 1317 N N . ASP A 1 186 ? 6.761 -12.080 19.313 1.00 86.81 186 ASP A N 1
ATOM 1318 C CA . ASP A 1 186 ? 8.130 -12.555 19.511 1.00 86.81 186 ASP A CA 1
ATOM 1319 C C . ASP A 1 186 ? 8.548 -13.603 18.470 1.00 86.81 186 ASP A C 1
ATOM 1321 O O . ASP A 1 186 ? 9.649 -13.527 17.924 1.00 86.81 186 ASP A O 1
ATOM 1325 N N . ARG A 1 187 ? 7.642 -14.522 18.102 1.00 88.25 187 ARG A N 1
ATOM 1326 C CA . ARG A 1 187 ? 7.872 -15.506 17.023 1.00 88.25 187 ARG A CA 1
ATOM 1327 C C . ARG A 1 187 ? 8.130 -14.852 15.668 1.00 88.25 187 ARG A C 1
ATOM 1329 O O . ARG A 1 187 ? 8.782 -15.446 14.815 1.00 88.25 187 ARG A O 1
ATOM 1336 N N . TRP A 1 188 ? 7.610 -13.646 15.493 1.00 91.88 188 TRP A N 1
ATOM 1337 C CA . TRP A 1 188 ? 7.631 -12.884 14.255 1.00 91.88 188 TRP A CA 1
ATOM 1338 C C . TRP A 1 188 ? 8.579 -11.680 14.313 1.00 91.88 188 TRP A C 1
ATOM 1340 O O . TRP A 1 188 ? 8.619 -10.879 13.384 1.00 91.88 188 TRP A O 1
ATOM 1350 N N . ARG A 1 189 ? 9.396 -11.569 15.370 1.00 87.31 189 ARG A N 1
ATOM 1351 C CA . ARG A 1 189 ? 10.339 -10.460 15.579 1.00 87.31 189 ARG A CA 1
ATOM 1352 C C . ARG A 1 189 ? 11.319 -10.289 14.415 1.00 87.31 189 ARG A C 1
ATOM 1354 O O . ARG A 1 189 ? 11.696 -9.164 14.088 1.00 87.31 189 ARG A O 1
ATOM 1361 N N . TYR A 1 190 ? 11.711 -11.397 13.791 1.00 88.12 190 TYR A N 1
ATOM 1362 C CA . TYR A 1 190 ? 12.586 -11.436 12.627 1.00 88.12 190 TYR A CA 1
ATOM 1363 C C . TYR A 1 190 ? 12.061 -12.441 11.602 1.00 88.12 190 TYR A C 1
ATOM 1365 O O . TYR A 1 190 ? 11.738 -13.577 11.947 1.00 88.12 190 TYR A O 1
ATOM 1373 N N . VAL A 1 191 ? 12.010 -12.025 10.340 1.00 90.56 191 VAL A N 1
ATOM 1374 C CA . VAL A 1 191 ? 11.538 -12.832 9.218 1.00 90.56 191 VAL A CA 1
ATOM 1375 C C . VAL A 1 191 ? 12.602 -12.818 8.117 1.00 90.56 191 VAL A C 1
ATOM 1377 O O . VAL A 1 191 ? 12.900 -11.754 7.562 1.00 90.56 191 VAL A O 1
ATOM 1380 N N . PRO A 1 192 ? 13.178 -13.980 7.775 1.00 82.00 192 PRO A N 1
ATOM 1381 C CA . PRO A 1 192 ? 14.177 -14.072 6.721 1.00 82.00 192 PRO A CA 1
ATOM 1382 C C . PRO A 1 192 ? 13.536 -13.906 5.323 1.00 82.00 192 PRO A C 1
ATOM 1384 O O . PRO A 1 192 ? 12.309 -13.997 5.178 1.00 82.00 192 PRO A O 1
ATOM 1387 N N . PRO A 1 193 ? 14.330 -13.604 4.280 1.00 80.12 193 PRO A N 1
ATOM 1388 C CA . PRO A 1 193 ? 13.816 -13.258 2.954 1.00 80.12 193 PRO A CA 1
ATOM 1389 C C . PRO A 1 193 ? 12.977 -14.349 2.274 1.00 80.12 193 PRO A C 1
ATOM 1391 O O . PRO A 1 193 ? 12.104 -14.019 1.472 1.00 80.12 193 PRO A O 1
ATOM 1394 N N . GLU A 1 194 ? 13.182 -15.618 2.622 1.00 80.94 194 GLU A N 1
ATOM 1395 C CA . GLU A 1 194 ? 12.514 -16.779 2.025 1.00 80.94 194 GLU A CA 1
ATOM 1396 C C . GLU A 1 194 ? 11.061 -16.957 2.491 1.00 80.94 194 GLU A C 1
ATOM 1398 O O . GLU A 1 194 ? 10.301 -17.712 1.883 1.00 80.94 194 GLU A O 1
ATOM 1403 N N . VAL A 1 195 ? 10.652 -16.272 3.563 1.00 84.38 195 VAL A N 1
ATOM 1404 C CA . VAL A 1 195 ? 9.294 -16.378 4.105 1.00 84.38 195 VAL A CA 1
ATOM 1405 C C . VAL A 1 195 ? 8.385 -15.356 3.420 1.00 84.38 195 VAL A C 1
ATOM 1407 O O . VAL A 1 195 ? 8.550 -14.139 3.550 1.00 84.38 195 VAL A O 1
ATOM 1410 N N . ALA A 1 196 ? 7.395 -15.862 2.687 1.00 80.38 196 ALA A N 1
ATOM 1411 C CA . ALA A 1 196 ? 6.444 -15.059 1.928 1.00 80.38 196 ALA A CA 1
ATOM 1412 C C . ALA A 1 196 ? 5.318 -14.524 2.827 1.00 80.38 196 ALA A C 1
ATOM 1414 O O . ALA A 1 196 ? 4.262 -15.131 2.902 1.00 80.38 196 ALA A O 1
ATOM 1415 N N . THR A 1 197 ? 5.544 -13.401 3.513 1.00 86.31 197 THR A N 1
ATOM 1416 C CA . THR A 1 197 ? 4.534 -12.715 4.347 1.00 86.31 197 THR A CA 1
ATOM 1417 C C . THR A 1 197 ? 3.725 -11.677 3.561 1.00 86.31 197 THR A C 1
ATOM 1419 O O . THR A 1 197 ? 4.145 -11.224 2.495 1.00 86.31 197 THR A O 1
ATOM 1422 N N . CYS A 1 198 ? 2.601 -11.200 4.108 1.00 83.56 198 CYS A N 1
ATOM 1423 C CA . CYS A 1 198 ? 1.867 -10.069 3.517 1.00 83.56 198 CYS A CA 1
ATOM 1424 C C . CYS A 1 198 ? 2.744 -8.808 3.408 1.00 83.56 198 CYS A C 1
ATOM 1426 O O . CYS A 1 198 ? 2.717 -8.110 2.397 1.00 83.56 198 CYS A O 1
ATOM 1428 N N . ALA A 1 199 ? 3.584 -8.551 4.417 1.00 84.25 199 ALA A N 1
ATOM 1429 C CA . ALA A 1 199 ? 4.532 -7.438 4.404 1.00 84.25 199 ALA A CA 1
ATOM 1430 C C . ALA A 1 199 ? 5.581 -7.587 3.289 1.00 84.25 199 ALA A C 1
ATOM 1432 O O . ALA A 1 199 ? 5.911 -6.610 2.618 1.00 84.25 199 ALA A O 1
ATOM 1433 N N . ARG A 1 200 ? 6.062 -8.814 3.035 1.00 85.25 200 ARG A N 1
ATOM 1434 C CA . ARG A 1 200 ? 6.932 -9.113 1.890 1.00 85.25 200 ARG A CA 1
ATOM 1435 C C . ARG A 1 200 ? 6.228 -8.809 0.579 1.00 85.25 200 ARG A C 1
ATOM 1437 O O . ARG A 1 200 ? 6.816 -8.162 -0.277 1.00 85.25 200 ARG A O 1
ATOM 1444 N N . LEU A 1 201 ? 4.993 -9.277 0.426 1.00 83.62 201 LEU A N 1
ATOM 1445 C CA . LEU A 1 201 ? 4.231 -9.102 -0.803 1.00 83.62 201 LEU A CA 1
ATOM 1446 C C . LEU A 1 201 ? 4.063 -7.614 -1.141 1.00 83.62 201 LEU A C 1
ATOM 1448 O O . LEU A 1 201 ? 4.371 -7.206 -2.261 1.00 83.62 201 LEU A O 1
ATOM 1452 N N . ALA A 1 202 ? 3.687 -6.806 -0.147 1.00 79.75 202 ALA A N 1
ATOM 1453 C CA . ALA A 1 202 ? 3.595 -5.356 -0.281 1.00 79.75 202 ALA A CA 1
ATOM 1454 C C . ALA A 1 202 ? 4.959 -4.711 -0.591 1.00 79.75 202 ALA A C 1
ATOM 1456 O O . ALA A 1 202 ? 5.046 -3.846 -1.459 1.00 79.75 202 ALA A O 1
ATOM 1457 N N . LEU A 1 203 ? 6.047 -5.158 0.051 1.00 83.25 203 LEU A N 1
ATOM 1458 C CA . LEU A 1 203 ? 7.395 -4.633 -0.201 1.00 83.25 203 LEU A CA 1
ATOM 1459 C C . LEU A 1 203 ? 7.902 -4.958 -1.614 1.00 83.25 203 LEU A C 1
ATOM 1461 O O . LEU A 1 203 ? 8.533 -4.115 -2.252 1.00 83.25 203 LEU A O 1
ATOM 1465 N N . THR A 1 204 ? 7.642 -6.171 -2.104 1.00 82.06 204 THR A N 1
ATOM 1466 C CA . THR A 1 204 ? 8.049 -6.612 -3.443 1.00 82.06 204 THR A CA 1
ATOM 1467 C C . THR A 1 204 ? 7.263 -5.885 -4.527 1.00 82.06 204 THR A C 1
ATOM 1469 O O . THR A 1 204 ? 7.859 -5.467 -5.517 1.00 82.06 204 THR A O 1
ATOM 1472 N N . ARG A 1 205 ? 5.948 -5.714 -4.346 1.00 78.12 205 ARG A N 1
ATOM 1473 C CA . ARG A 1 205 ? 5.092 -5.022 -5.322 1.00 78.12 205 ARG A CA 1
ATOM 1474 C C . ARG A 1 205 ? 5.159 -3.497 -5.216 1.00 78.12 205 ARG A C 1
ATOM 1476 O O . ARG A 1 205 ? 4.848 -2.817 -6.182 1.00 78.12 205 ARG A O 1
ATOM 1483 N N . ARG A 1 206 ? 5.604 -2.969 -4.070 1.00 71.44 206 ARG A N 1
ATOM 1484 C CA . ARG A 1 206 ? 5.657 -1.531 -3.746 1.00 71.44 206 ARG A CA 1
ATOM 1485 C C . ARG A 1 206 ? 4.310 -0.819 -3.910 1.00 71.44 206 ARG A C 1
ATOM 1487 O O . ARG A 1 206 ? 4.260 0.357 -4.256 1.00 71.44 206 ARG A O 1
ATOM 1494 N N . GLU A 1 207 ? 3.228 -1.526 -3.612 1.00 64.69 207 GLU A N 1
ATOM 1495 C CA . GLU A 1 207 ? 1.855 -1.031 -3.694 1.00 64.69 207 GLU A CA 1
ATOM 1496 C C . GLU A 1 207 ? 1.012 -1.584 -2.537 1.00 64.69 207 GLU A C 1
ATOM 1498 O O . GLU A 1 207 ? 1.381 -2.577 -1.895 1.00 64.69 207 GLU A O 1
ATOM 1503 N N . LEU A 1 208 ? -0.142 -0.957 -2.280 1.00 72.06 208 LEU A N 1
ATOM 1504 C CA . LEU A 1 208 ? -1.128 -1.492 -1.344 1.00 72.06 208 LEU A CA 1
ATOM 1505 C C . LEU A 1 208 ? -1.582 -2.870 -1.832 1.00 72.06 208 LEU A C 1
ATOM 1507 O O . LEU A 1 208 ? -2.176 -2.992 -2.899 1.00 72.06 208 LEU A O 1
ATOM 1511 N N . THR A 1 209 ? -1.321 -3.903 -1.033 1.00 73.19 209 THR A N 1
ATOM 1512 C CA . THR A 1 209 ? -1.748 -5.267 -1.341 1.00 73.19 209 THR A CA 1
ATOM 1513 C C . THR A 1 209 ? -2.781 -5.734 -0.330 1.00 73.19 209 THR A C 1
ATOM 1515 O O . THR A 1 209 ? -2.536 -5.694 0.874 1.00 73.19 209 THR A O 1
ATOM 1518 N N . ILE A 1 210 ? -3.918 -6.201 -0.838 1.00 76.12 210 ILE A N 1
ATOM 1519 C CA . ILE A 1 210 ? -5.010 -6.766 -0.048 1.00 76.12 210 ILE A CA 1
ATOM 1520 C C . ILE A 1 210 ? -4.987 -8.284 -0.238 1.00 76.12 210 ILE A C 1
ATOM 1522 O O . ILE A 1 210 ? -4.812 -8.774 -1.354 1.00 76.12 210 ILE A O 1
ATOM 1526 N N . VAL A 1 211 ? -5.113 -9.020 0.865 1.00 77.06 211 VAL A N 1
ATOM 1527 C CA . VAL A 1 211 ? -5.266 -10.477 0.868 1.00 77.06 211 VAL A CA 1
ATOM 1528 C C . VAL A 1 211 ? -6.646 -10.776 1.436 1.00 77.06 211 VAL A C 1
ATOM 1530 O O . VAL A 1 211 ? -6.858 -10.608 2.634 1.00 77.06 211 VAL A O 1
ATOM 1533 N N . ASP A 1 212 ? -7.574 -11.194 0.574 1.00 72.94 212 ASP A N 1
ATOM 1534 C CA . ASP A 1 212 ? -8.992 -11.368 0.930 1.00 72.94 212 ASP A CA 1
ATOM 1535 C C . ASP A 1 212 ? -9.225 -12.522 1.919 1.00 72.94 212 ASP A C 1
ATOM 1537 O O . ASP A 1 212 ? -10.144 -12.482 2.734 1.00 72.94 212 ASP A O 1
ATOM 1541 N N . SER A 1 213 ? -8.372 -13.551 1.873 1.00 76.00 213 SER A N 1
ATOM 1542 C CA . SER A 1 213 ? -8.421 -14.696 2.782 1.00 76.00 213 SER A CA 1
ATOM 1543 C C . SER A 1 213 ? -7.020 -15.221 3.079 1.00 76.00 213 SER A C 1
ATOM 1545 O O . SER A 1 213 ? -6.312 -15.721 2.201 1.00 76.00 213 SER A O 1
ATOM 1547 N N . LEU A 1 214 ? -6.623 -15.148 4.351 1.00 72.50 214 LEU A N 1
ATOM 1548 C CA . LEU A 1 214 ? -5.333 -15.666 4.815 1.00 72.50 214 LEU A CA 1
ATOM 1549 C C . LEU A 1 214 ? -5.254 -17.190 4.653 1.00 72.50 214 LEU A C 1
ATOM 1551 O O . LEU A 1 214 ? -4.240 -17.701 4.179 1.00 72.50 214 LEU A O 1
ATOM 1555 N N . ALA A 1 215 ? -6.348 -17.900 4.949 1.00 74.50 215 ALA A N 1
ATOM 1556 C CA . ALA A 1 215 ? -6.427 -19.354 4.824 1.00 74.50 215 ALA A CA 1
ATOM 1557 C C . ALA A 1 215 ? -6.244 -19.836 3.375 1.00 74.50 215 ALA A C 1
ATOM 1559 O O . ALA A 1 215 ? -5.589 -20.850 3.145 1.00 74.50 215 ALA A O 1
ATOM 1560 N N . GLU A 1 216 ? -6.785 -19.102 2.400 1.00 74.06 216 GLU A N 1
ATOM 1561 C CA . GLU A 1 216 ? -6.671 -19.450 0.976 1.00 74.06 216 GLU A CA 1
ATOM 1562 C C . GLU A 1 216 ? -5.332 -19.019 0.375 1.00 74.06 216 GLU 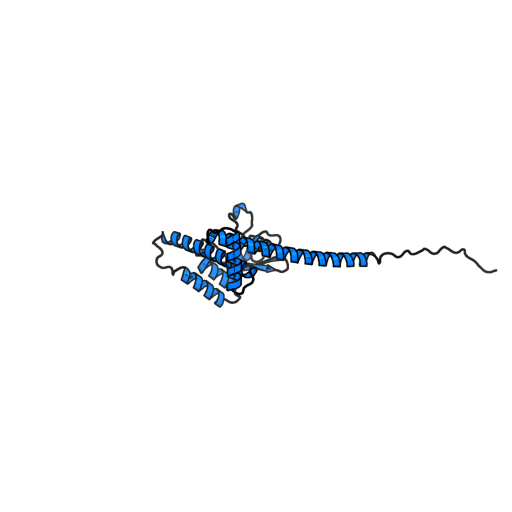A C 1
ATOM 1564 O O . GLU A 1 216 ? -4.804 -19.687 -0.512 1.00 74.06 216 GLU A O 1
ATOM 1569 N N . SER A 1 217 ? -4.752 -17.926 0.878 1.00 72.19 217 SER A N 1
ATOM 1570 C CA . SER A 1 217 ? -3.465 -17.420 0.395 1.00 72.19 217 SER A CA 1
ATOM 1571 C C . SER A 1 217 ? -2.278 -18.317 0.760 1.00 72.19 217 SER A C 1
ATOM 1573 O O . SER A 1 217 ? -1.236 -18.248 0.109 1.00 72.19 217 SER A O 1
ATOM 1575 N N . GLY A 1 218 ? -2.405 -19.122 1.823 1.00 78.00 218 GLY A N 1
ATOM 1576 C CA . GLY A 1 218 ? -1.306 -19.911 2.385 1.00 78.00 218 GLY A CA 1
ATOM 1577 C C . GLY A 1 218 ? -0.145 -19.066 2.929 1.00 78.00 218 GLY A C 1
ATOM 1578 O O . GLY A 1 218 ? 0.906 -19.615 3.263 1.00 78.00 218 GLY A O 1
ATOM 1579 N N . ILE A 1 219 ? -0.316 -17.742 3.007 1.00 82.88 219 ILE A N 1
ATOM 1580 C CA . ILE A 1 219 ? 0.691 -16.803 3.489 1.00 82.88 219 ILE A CA 1
ATOM 1581 C C . ILE A 1 219 ? 0.739 -16.889 5.016 1.00 82.88 219 ILE A C 1
ATOM 1583 O O . ILE A 1 219 ? -0.280 -16.657 5.668 1.00 82.88 219 ILE A O 1
ATOM 1587 N N . PRO A 1 220 ? 1.898 -17.200 5.619 1.00 81.88 220 PRO A N 1
ATOM 1588 C CA . PRO A 1 220 ? 2.013 -17.231 7.064 1.00 81.88 220 PRO A CA 1
ATOM 1589 C C . PRO A 1 220 ? 1.920 -15.807 7.642 1.00 81.88 220 PRO A C 1
ATOM 1591 O O . PRO A 1 220 ? 2.449 -14.839 7.082 1.00 81.88 220 PRO A O 1
ATOM 1594 N N . THR A 1 221 ? 1.231 -15.699 8.776 1.00 83.25 221 THR A N 1
ATOM 1595 C CA . THR A 1 221 ? 0.813 -14.448 9.426 1.00 83.25 221 THR A CA 1
ATOM 1596 C C . THR A 1 221 ? 1.116 -14.490 10.927 1.00 83.25 221 THR A C 1
ATOM 1598 O O . THR A 1 221 ? 1.278 -15.563 11.513 1.00 83.25 221 THR A O 1
ATOM 1601 N N . ILE A 1 222 ? 1.247 -13.304 11.530 1.00 83.31 222 ILE A N 1
ATOM 1602 C CA . ILE A 1 222 ? 1.556 -13.117 12.952 1.00 83.31 222 ILE A CA 1
ATOM 1603 C C . ILE A 1 222 ? 0.464 -13.682 13.878 1.00 83.31 222 ILE A C 1
ATOM 1605 O O . ILE A 1 222 ? 0.811 -14.184 14.944 1.00 83.31 222 ILE A O 1
ATOM 1609 N N . GLY A 1 223 ? -0.799 -13.673 13.437 1.00 73.25 223 GLY A N 1
ATOM 1610 C CA . GLY A 1 223 ? -1.968 -14.256 14.107 1.00 73.25 223 GLY A CA 1
ATOM 1611 C C . GLY A 1 223 ? -2.905 -14.954 13.130 1.00 73.25 223 GLY A C 1
ATOM 1612 O O . GLY A 1 223 ? -2.762 -14.715 11.905 1.00 73.25 223 GLY A O 1
#

Secondary structure (DSSP, 8-state):
----PPPPPP------SSHHHHHHHHHHHHHHHHHHHHHHHHHHHHHHHHHHHHHHHHHHHH---HHHHHHHHHHHHHHTT--HHHHHHHHHHHHHHHHHHHHHHHHHHHHHTSTT-TTSPPHHHHHHHHHHHHHHHTT-HHHHHHHHIIIIIGGGT---EEEEEE-TTS-EEEEEEESS-HHHHHHTSEE-TTS--HHHHHHHHTS----S-HHHHT-----

Foldseek 3Di:
DDDDDDDDDDDPPDDPDPVVVVVVVVVVVVVVVVVVVVVVVVVVVVLVVLLQVLLVLCCVPVVDDSVVSNVVLVVVCVVVVHPSSVSSVVSVVVVVVVVLVVLLVVLVVVVVVPVPPVPDDDLVVLVVVLVVVVVVVPPQQASNQVSCCVRPVVSNVDQKDWDWDQDPQRKIATRYMDNADPVLCVVVRIGHNPQQAPVNVCVVVVDDDDDPDCVVVVHDDSD

Radius of gyration: 30.23 Å; chains: 1; bounding box: 116×55×59 Å

Sequence (223 aa):
MRGTPGSEPPRTSAPVTTASSGEVGLLAATVERLRKEALEAQEAADGRALIELAKGILVGRLGCGPGEASRQLAKLAEQADQPILGLAVDIINQAAHDHVSELAREFLRATDADPTAADTPAPLVRLRAAESRMLAAGSDTQAVAGALLDNALHALGAAGVAIWAAGPDASLSLHGQAGFTPQEADRWRYVPPEVATCARLALTRRELTIVDSLAESGIPTIG

pLDDT: mean 74.91, std 16.09, range [40.59, 96.12]